Protein AF-A0A2G8K0S8-F1 (afdb_monomer_lite)

Foldseek 3Di:
DKKKFKDFDQAPVVLQVVGCVLVVCQLCQQFPGRHHFDFDFWWKWKWFFDADPPPGTDGTIIMTITDGPPVCPPPRTAHPDPRIGDDDDDFDKDKDKDWDDPGPVVVVVRLCVVVVVCVVVVFAFDPRMKMKIWGDDPPDGGDTIMMIITTGDCVVPDPPPDPPPPPQPPDAEDDDPVQCSVFPEFHWDFPAAPDPPRTDIDTDDFDWDKDWDPDPPPVCCCVRTVVLVCVCCCQQFPVSDNFTFHDDWDKDWAADPDDDPVDRTTIMTITTGPPVCRVPPTHHDD

Sequence (286 aa):
MWVTTIVNTTSYEEGGRIGFRRLFSYISGDNSQNVRIKMTKPVRKRILREEVGESGYQNNLYLVSFFVPPKFFNTHPEPLNNETFIELESSYVYAFNFSGWAYESRITEMYNNLSDFLQETDQPMVASEFSVQGYDSPRTSSGRHNEILIPVDSDFGEPTCGPTTTEQPTMLPPNGITQCLRNECPTYTERSSLSDRIVIREVSAGVYASKRSTTCNMSAVMDETYMPLRKYFLGSNSERLRIPATVPILQLGVRPERVSASCNFTYQTSFYIPERYQKAPPTRMT

Structure (mmCIF, N/CA/C/O backbone):
data_AF-A0A2G8K0S8-F1
#
_entry.id   AF-A0A2G8K0S8-F1
#
loop_
_atom_site.group_PDB
_atom_site.id
_atom_site.type_symbol
_atom_site.label_atom_id
_atom_site.label_alt_id
_atom_site.label_comp_id
_atom_site.label_asym_id
_atom_site.label_entity_id
_atom_site.label_seq_id
_atom_site.pdbx_PDB_ins_code
_atom_site.Cartn_x
_atom_site.Cartn_y
_atom_site.Cartn_z
_atom_site.occupancy
_atom_site.B_iso_or_equiv
_atom_site.auth_seq_id
_atom_site.auth_comp_id
_atom_site.auth_asym_id
_atom_site.auth_atom_id
_atom_site.pdbx_PDB_model_num
ATOM 1 N N . MET A 1 1 ? 9.990 -12.440 -14.418 1.00 92.44 1 MET A N 1
ATOM 2 C CA . MET A 1 1 ? 10.951 -11.486 -15.003 1.00 92.44 1 MET A CA 1
ATOM 3 C C . MET A 1 1 ? 10.280 -10.141 -15.185 1.00 92.44 1 MET A C 1
ATOM 5 O O . MET A 1 1 ? 9.158 -10.081 -15.686 1.00 92.44 1 MET A O 1
ATOM 9 N N . TRP A 1 2 ? 10.971 -9.087 -14.784 1.00 95.31 2 TRP A N 1
ATOM 10 C CA . TRP A 1 2 ? 10.528 -7.706 -14.873 1.00 95.31 2 TRP A CA 1
ATOM 11 C C . TRP A 1 2 ? 11.581 -6.886 -15.611 1.00 95.31 2 TRP A C 1
ATOM 13 O O . TRP A 1 2 ? 12.768 -7.183 -15.522 1.00 95.31 2 TRP A O 1
ATOM 23 N N . VAL A 1 3 ? 11.152 -5.860 -16.340 1.00 97.44 3 VAL A N 1
ATOM 24 C CA . VAL A 1 3 ? 12.041 -4.759 -16.714 1.00 97.44 3 VAL A CA 1
ATOM 25 C C . VAL A 1 3 ? 11.817 -3.654 -15.695 1.00 97.44 3 VAL A C 1
ATOM 27 O O . VAL A 1 3 ? 10.677 -3.230 -15.489 1.00 97.44 3 VAL A O 1
ATOM 30 N N . THR A 1 4 ? 12.885 -3.239 -15.027 1.00 97.56 4 THR A N 1
ATOM 31 C CA . THR A 1 4 ? 12.853 -2.325 -13.888 1.00 97.56 4 THR A CA 1
ATOM 32 C C . THR A 1 4 ? 13.716 -1.107 -14.193 1.00 97.56 4 THR A C 1
ATOM 34 O O . THR A 1 4 ? 14.781 -1.234 -14.786 1.00 97.56 4 THR A O 1
ATOM 37 N N . THR A 1 5 ? 13.268 0.082 -13.794 1.00 98.06 5 THR A N 1
ATOM 38 C CA . THR A 1 5 ? 14.087 1.299 -13.822 1.00 98.06 5 THR A CA 1
ATOM 39 C C . THR A 1 5 ? 14.120 1.960 -12.456 1.00 98.06 5 THR A C 1
ATOM 41 O O . THR A 1 5 ? 13.096 2.030 -11.772 1.00 98.06 5 THR A O 1
ATOM 44 N N . ILE A 1 6 ? 15.299 2.438 -12.071 1.00 96.38 6 ILE A N 1
ATOM 45 C CA . ILE A 1 6 ? 15.506 3.212 -10.848 1.00 96.38 6 ILE A CA 1
ATOM 46 C C . ILE A 1 6 ? 15.218 4.681 -11.146 1.00 96.38 6 ILE A C 1
ATOM 48 O O . ILE A 1 6 ? 15.628 5.207 -12.179 1.00 96.38 6 ILE A O 1
ATOM 52 N N . VAL A 1 7 ? 14.517 5.353 -10.238 1.00 94.75 7 VAL A N 1
ATOM 53 C CA . VAL A 1 7 ? 14.268 6.791 -10.300 1.00 94.75 7 VAL A CA 1
ATOM 54 C C . VAL A 1 7 ? 14.637 7.411 -8.961 1.00 94.75 7 VAL A C 1
ATOM 56 O O . VAL A 1 7 ? 14.029 7.106 -7.936 1.00 94.75 7 VAL A O 1
ATOM 59 N N . ASN A 1 8 ? 15.623 8.305 -8.984 1.00 89.44 8 ASN A N 1
ATOM 60 C CA . ASN A 1 8 ? 16.019 9.072 -7.811 1.00 89.44 8 ASN A CA 1
ATOM 61 C C . ASN A 1 8 ? 15.195 10.367 -7.737 1.00 89.44 8 ASN A C 1
ATOM 63 O O . ASN A 1 8 ? 15.361 11.275 -8.552 1.00 89.44 8 ASN A O 1
ATOM 67 N N . THR A 1 9 ? 14.245 10.415 -6.809 1.00 88.31 9 THR A N 1
ATOM 68 C CA . THR A 1 9 ? 13.371 11.564 -6.545 1.00 88.31 9 THR A CA 1
ATOM 69 C C . THR A 1 9 ? 12.761 11.412 -5.158 1.00 88.31 9 THR A C 1
ATOM 71 O O . THR A 1 9 ? 12.764 10.320 -4.604 1.00 88.31 9 THR A O 1
ATOM 74 N N . THR A 1 10 ? 12.200 12.482 -4.603 1.00 84.31 10 THR A N 1
ATOM 75 C CA . THR A 1 10 ? 11.446 12.435 -3.344 1.00 84.31 10 THR A CA 1
ATOM 76 C C . THR A 1 10 ? 9.944 12.236 -3.565 1.00 84.31 10 THR A C 1
ATOM 78 O O . THR A 1 10 ? 9.267 11.734 -2.675 1.00 84.31 10 THR A O 1
ATOM 81 N N . SER A 1 11 ? 9.414 12.551 -4.754 1.00 89.31 11 SER A N 1
ATOM 82 C CA . SER A 1 11 ? 7.976 12.461 -5.051 1.00 89.31 11 SER A CA 1
ATOM 83 C C . SER A 1 11 ? 7.594 11.110 -5.652 1.00 89.31 11 SER A C 1
ATOM 85 O O . SER A 1 11 ? 8.103 10.713 -6.704 1.00 89.31 11 SER A O 1
ATOM 87 N N . TYR A 1 12 ? 6.617 10.445 -5.033 1.00 90.62 12 TYR A N 1
ATOM 88 C CA . TYR A 1 12 ? 6.048 9.197 -5.538 1.00 90.62 12 TYR A CA 1
ATOM 89 C C . TYR A 1 12 ? 5.440 9.351 -6.942 1.00 90.62 12 TYR A C 1
ATOM 91 O O . TYR A 1 12 ? 5.654 8.517 -7.830 1.00 90.62 12 TYR A O 1
ATOM 99 N N . GLU A 1 13 ? 4.672 10.418 -7.163 1.00 90.69 13 GLU A N 1
ATOM 100 C CA . GLU A 1 13 ? 4.006 10.694 -8.433 1.00 90.69 13 GLU A CA 1
ATOM 101 C C . GLU A 1 13 ? 5.025 10.940 -9.545 1.00 90.69 13 GLU A C 1
ATOM 103 O O . GLU A 1 13 ? 4.904 10.360 -10.631 1.00 90.69 13 GLU A O 1
ATOM 108 N N . GLU A 1 14 ? 6.048 11.752 -9.271 1.00 92.12 14 GLU A N 1
ATOM 109 C CA . GLU A 1 14 ? 7.094 12.048 -10.247 1.00 92.12 14 GLU A CA 1
ATOM 110 C C . GLU A 1 14 ? 7.951 10.812 -10.540 1.00 92.12 14 GLU A C 1
ATOM 112 O O . GLU A 1 14 ? 8.211 10.505 -11.708 1.00 92.12 14 GLU A O 1
ATOM 117 N N . GLY A 1 15 ? 8.296 10.038 -9.506 1.00 93.25 15 GLY A N 1
ATOM 118 C CA . GLY A 1 15 ? 9.007 8.767 -9.638 1.00 93.25 15 GLY A CA 1
ATOM 119 C C . GLY A 1 15 ? 8.252 7.794 -10.538 1.00 93.25 15 GLY A C 1
ATOM 120 O O . GLY A 1 15 ? 8.801 7.247 -11.500 1.00 93.25 15 GLY A O 1
ATOM 121 N N . GLY A 1 16 ? 6.945 7.662 -10.303 1.00 93.38 16 GLY A N 1
ATOM 122 C CA . GLY A 1 16 ? 6.056 6.868 -11.139 1.00 93.38 16 GLY A CA 1
ATOM 123 C C . GLY A 1 16 ? 5.983 7.359 -12.585 1.00 93.38 16 GLY A C 1
ATOM 124 O O . GLY A 1 16 ? 6.018 6.541 -13.505 1.00 93.38 16 GLY A O 1
ATOM 125 N N . ARG A 1 17 ? 5.901 8.675 -12.811 1.00 94.06 17 ARG A N 1
ATOM 126 C CA . ARG A 1 17 ? 5.796 9.271 -14.152 1.00 94.06 17 ARG A CA 1
ATOM 127 C C . ARG A 1 17 ? 7.077 9.085 -14.968 1.00 94.06 17 ARG A C 1
ATOM 129 O O . ARG A 1 17 ? 7.000 8.667 -16.127 1.00 94.06 17 ARG A O 1
ATOM 136 N N . ILE A 1 18 ? 8.237 9.382 -14.380 1.00 95.94 18 ILE A N 1
ATOM 137 C CA . ILE A 1 18 ? 9.548 9.213 -15.022 1.00 95.94 18 ILE A CA 1
ATOM 138 C C . ILE A 1 18 ? 9.780 7.735 -15.339 1.00 95.94 18 ILE A C 1
ATOM 140 O O . ILE A 1 18 ? 10.072 7.394 -16.489 1.00 95.94 18 ILE A O 1
ATOM 144 N N . GLY A 1 19 ? 9.596 6.858 -14.347 1.00 96.69 19 GLY A N 1
ATOM 145 C CA . GLY A 1 19 ? 9.841 5.430 -14.512 1.00 96.69 19 GLY A CA 1
ATOM 146 C C . GLY A 1 19 ? 8.908 4.799 -15.544 1.00 96.69 19 GLY A C 1
ATOM 147 O O . GLY A 1 19 ? 9.370 4.097 -16.442 1.00 96.69 19 GLY A O 1
ATOM 148 N N . PHE A 1 20 ? 7.612 5.135 -15.514 1.00 95.56 20 PHE A N 1
ATOM 149 C CA . PHE A 1 20 ? 6.665 4.678 -16.534 1.00 95.56 20 PHE A CA 1
ATOM 150 C C . PHE A 1 20 ? 7.106 5.099 -17.937 1.00 95.56 20 PHE A C 1
ATOM 152 O O . PHE A 1 20 ? 7.075 4.280 -18.850 1.00 95.56 20 PHE A O 1
ATOM 159 N N . ARG A 1 21 ? 7.531 6.356 -18.129 1.00 96.75 21 ARG A N 1
ATOM 160 C CA . ARG A 1 21 ? 7.964 6.849 -19.444 1.00 96.75 21 ARG A CA 1
ATOM 161 C C . ARG A 1 21 ? 9.178 6.080 -19.967 1.00 96.75 21 ARG A C 1
ATOM 163 O O . ARG A 1 21 ? 9.168 5.697 -21.133 1.00 96.75 21 ARG A O 1
ATOM 170 N N . ARG A 1 22 ? 10.189 5.836 -19.126 1.00 97.88 22 ARG A N 1
ATOM 171 C CA . ARG A 1 22 ? 11.389 5.067 -19.505 1.00 97.88 22 ARG A CA 1
ATOM 172 C C . ARG A 1 22 ? 11.034 3.645 -19.928 1.00 97.88 22 ARG A C 1
ATOM 174 O O . ARG A 1 22 ? 11.409 3.214 -21.016 1.00 97.88 22 ARG A O 1
ATOM 181 N N . LEU A 1 23 ? 10.234 2.949 -19.120 1.00 97.56 23 LEU A N 1
ATOM 182 C CA . LEU A 1 23 ? 9.800 1.591 -19.449 1.00 97.56 23 LEU A CA 1
ATOM 183 C C . LEU A 1 23 ? 8.870 1.549 -20.664 1.00 97.56 23 LEU A C 1
ATOM 185 O O . LEU A 1 23 ? 8.920 0.601 -21.446 1.00 97.56 23 LEU A O 1
ATOM 189 N N . PHE A 1 24 ? 8.045 2.579 -20.858 1.00 96.31 24 PHE A N 1
ATOM 190 C CA . PHE A 1 24 ? 7.193 2.695 -22.035 1.00 96.31 24 PHE A CA 1
ATOM 191 C C . PHE A 1 24 ? 8.016 2.866 -23.319 1.00 96.31 24 PHE A C 1
ATOM 193 O O . PHE A 1 24 ? 7.685 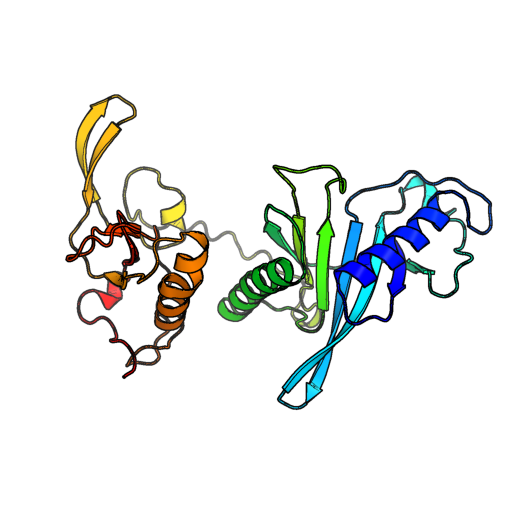2.239 -24.326 1.00 96.31 24 PHE A O 1
ATOM 200 N N . SER A 1 25 ? 9.102 3.649 -23.290 1.00 97.69 25 SER A N 1
ATOM 201 C CA . SER A 1 25 ? 10.060 3.726 -24.403 1.00 97.69 25 SER A CA 1
ATOM 202 C C . SER A 1 25 ? 10.676 2.358 -24.698 1.00 97.69 25 SER A C 1
ATOM 204 O O . SER A 1 25 ? 10.603 1.902 -25.841 1.00 97.69 25 SER A O 1
ATOM 206 N N . TYR A 1 26 ? 11.173 1.661 -23.667 1.00 97.56 26 TYR A N 1
ATOM 207 C CA . TYR A 1 26 ? 11.752 0.320 -23.803 1.00 97.56 26 TYR A CA 1
ATOM 208 C C . TYR A 1 26 ? 10.801 -0.650 -24.517 1.00 97.56 26 TYR A C 1
ATOM 210 O O . TYR A 1 26 ? 11.158 -1.226 -25.545 1.00 97.56 26 TYR A O 1
ATOM 218 N N . ILE A 1 27 ? 9.556 -0.790 -24.044 1.00 95.75 27 ILE A N 1
ATOM 219 C CA . ILE A 1 27 ? 8.591 -1.707 -24.676 1.00 95.75 27 ILE A CA 1
ATOM 220 C C . ILE A 1 27 ? 8.106 -1.216 -26.051 1.00 95.75 27 ILE A C 1
ATOM 222 O O . ILE A 1 27 ? 7.581 -2.006 -26.835 1.00 95.75 27 ILE A O 1
ATOM 226 N N . SER A 1 28 ? 8.279 0.069 -26.371 1.00 97.38 28 SER A N 1
ATOM 227 C CA . SER A 1 28 ? 7.907 0.652 -27.669 1.00 97.38 28 SER A CA 1
ATOM 228 C C . SER A 1 28 ? 8.969 0.461 -28.756 1.00 97.38 28 SER A C 1
ATOM 230 O O . SER A 1 28 ? 8.720 0.835 -29.905 1.00 97.38 28 SER A O 1
ATOM 232 N N . GLY A 1 29 ? 10.105 -0.157 -28.421 1.00 96.62 29 GLY A N 1
ATOM 233 C CA . GLY A 1 29 ? 11.195 -0.447 -29.350 1.00 96.62 29 GLY A CA 1
ATOM 234 C C . GLY A 1 29 ? 12.486 0.314 -29.063 1.00 96.62 29 GLY A C 1
ATOM 235 O O . GLY A 1 29 ? 13.436 0.136 -29.807 1.00 96.62 29 GLY A O 1
ATOM 236 N N . ASP A 1 30 ? 12.566 1.122 -28.004 1.00 97.50 30 ASP A N 1
ATOM 237 C CA . ASP A 1 30 ? 13.825 1.760 -27.591 1.00 97.50 30 ASP A CA 1
ATOM 238 C C . ASP A 1 30 ? 14.673 0.785 -26.754 1.00 97.50 30 ASP A C 1
ATOM 240 O O . ASP A 1 30 ? 14.851 0.917 -25.541 1.00 97.50 30 ASP A O 1
ATOM 244 N N . ASN A 1 31 ? 15.090 -0.296 -27.405 1.00 97.81 31 ASN A N 1
ATOM 245 C CA . ASN A 1 31 ? 15.866 -1.394 -26.844 1.00 97.81 31 ASN A CA 1
ATOM 246 C C . ASN A 1 31 ? 16.833 -1.933 -27.904 1.00 97.81 31 ASN A C 1
ATOM 248 O O . ASN A 1 31 ? 16.691 -1.632 -29.090 1.00 97.81 31 ASN A O 1
ATOM 252 N N . SER A 1 32 ? 17.805 -2.748 -27.496 1.00 97.62 32 SER A N 1
ATOM 253 C CA . SER A 1 32 ? 18.926 -3.162 -28.354 1.00 97.62 32 SER A CA 1
ATOM 254 C C . SER A 1 32 ? 18.542 -3.870 -29.660 1.00 97.62 32 SER A C 1
ATOM 256 O O . SER A 1 32 ? 19.366 -3.962 -30.567 1.00 97.62 32 SER A O 1
ATOM 258 N N . GLN A 1 33 ? 17.303 -4.355 -29.781 1.00 97.25 33 GLN A N 1
ATOM 259 C CA . GLN A 1 33 ? 16.815 -5.087 -30.953 1.00 97.25 33 GLN A CA 1
ATOM 260 C C . GLN A 1 33 ? 15.662 -4.378 -31.680 1.00 97.25 33 GLN A C 1
ATOM 262 O O . GLN A 1 33 ? 15.096 -4.938 -32.617 1.00 97.25 33 GLN A O 1
ATOM 267 N N . ASN A 1 34 ? 15.283 -3.163 -31.268 1.00 97.62 34 ASN A N 1
ATOM 268 C CA . ASN A 1 34 ? 14.118 -2.438 -31.790 1.00 97.62 34 ASN A CA 1
ATOM 269 C C . ASN A 1 34 ? 12.786 -3.215 -31.687 1.00 97.62 34 ASN A C 1
ATOM 271 O O . ASN A 1 34 ? 11.857 -3.020 -32.478 1.00 97.62 34 ASN A O 1
ATOM 275 N N . VAL A 1 35 ? 12.675 -4.123 -30.713 1.00 96.69 35 VAL A N 1
ATOM 276 C CA . VAL A 1 35 ? 11.529 -5.029 -30.575 1.00 96.69 35 VAL A CA 1
ATOM 277 C C . VAL A 1 35 ? 10.405 -4.356 -29.798 1.00 96.69 35 VAL A C 1
ATOM 279 O O . VAL A 1 35 ? 10.605 -3.850 -28.698 1.00 96.69 35 VAL A O 1
ATOM 282 N N . ARG A 1 36 ? 9.178 -4.415 -30.322 1.00 96.62 36 ARG A N 1
ATOM 283 C CA . ARG A 1 36 ? 7.985 -3.967 -29.591 1.00 96.62 36 ARG A CA 1
ATOM 284 C C . ARG A 1 36 ? 7.456 -5.065 -28.673 1.00 96.62 36 ARG A C 1
ATOM 286 O O . ARG A 1 36 ? 7.093 -6.155 -29.123 1.00 96.62 36 ARG A O 1
ATOM 293 N N . ILE A 1 37 ? 7.346 -4.750 -27.390 1.00 93.88 37 ILE A N 1
ATOM 294 C CA . ILE A 1 37 ? 6.836 -5.628 -26.339 1.00 93.88 37 ILE A CA 1
ATOM 295 C C . ILE A 1 37 ? 5.443 -5.134 -25.941 1.00 93.88 37 ILE A C 1
ATOM 297 O O . ILE A 1 37 ? 5.203 -3.941 -25.769 1.00 93.88 37 ILE A O 1
ATOM 301 N N . LYS A 1 38 ? 4.480 -6.052 -25.820 1.00 91.50 38 LYS A N 1
ATOM 302 C CA . LYS A 1 38 ? 3.131 -5.682 -25.374 1.00 91.50 38 LYS A CA 1
ATOM 303 C C . LYS A 1 38 ? 3.178 -5.258 -23.907 1.00 91.50 38 LYS A C 1
ATOM 305 O O . LYS A 1 38 ? 3.733 -5.984 -23.087 1.00 91.50 38 LYS A O 1
ATOM 310 N N . MET A 1 39 ? 2.541 -4.129 -23.603 1.00 89.75 39 MET A N 1
ATOM 311 C CA . MET A 1 39 ? 2.325 -3.669 -22.233 1.00 89.75 39 MET A CA 1
ATOM 312 C C . MET A 1 39 ? 1.559 -4.722 -21.426 1.00 89.75 39 MET A C 1
ATOM 314 O O . MET A 1 39 ? 0.627 -5.355 -21.929 1.00 89.75 39 MET A O 1
ATOM 318 N N . THR A 1 40 ? 1.946 -4.876 -20.169 1.00 88.69 40 THR A N 1
ATOM 319 C CA . THR A 1 40 ? 1.384 -5.832 -19.213 1.00 88.69 40 THR A CA 1
ATOM 320 C C . THR A 1 40 ? 0.883 -5.100 -17.973 1.00 88.69 40 THR A C 1
ATOM 322 O O . THR A 1 40 ? 1.037 -3.886 -17.831 1.00 88.69 40 THR A O 1
ATOM 325 N N . LYS A 1 41 ? 0.216 -5.839 -17.092 1.00 90.75 41 LYS A N 1
ATOM 326 C CA . LYS A 1 41 ? -0.249 -5.368 -15.789 1.00 90.75 41 LYS A CA 1
ATOM 327 C C . LYS A 1 41 ? 0.181 -6.384 -14.722 1.00 90.75 41 LYS A C 1
ATOM 329 O O . LYS A 1 41 ? 0.289 -7.562 -15.073 1.00 90.75 41 LYS A O 1
ATOM 334 N N . PRO A 1 42 ? 0.356 -5.966 -13.456 1.00 94.12 42 PRO A N 1
ATOM 335 C CA . PRO A 1 42 ? 0.296 -4.580 -12.972 1.00 94.12 42 PRO A CA 1
ATOM 336 C C . PRO A 1 42 ? 1.528 -3.752 -13.371 1.00 94.12 42 PRO A C 1
ATOM 338 O O . PRO A 1 42 ? 2.558 -4.294 -13.770 1.00 94.12 42 PRO A O 1
ATOM 341 N N . VAL A 1 43 ? 1.423 -2.426 -13.244 1.00 93.38 43 VAL A N 1
ATOM 342 C CA . VAL A 1 43 ? 2.604 -1.564 -13.102 1.00 93.38 43 VAL A CA 1
ATOM 343 C C . VAL A 1 43 ? 3.013 -1.595 -11.640 1.00 93.38 43 VAL A C 1
ATOM 345 O O . VAL A 1 43 ? 2.233 -1.175 -10.782 1.00 93.38 43 VAL A O 1
ATOM 348 N N . ARG A 1 44 ? 4.231 -2.058 -11.375 1.00 95.69 44 ARG A N 1
ATOM 349 C CA . ARG A 1 44 ? 4.779 -2.134 -10.025 1.00 95.69 44 ARG A CA 1
ATOM 350 C C . ARG A 1 44 ? 5.614 -0.908 -9.718 1.00 95.69 44 ARG A C 1
ATOM 352 O O . ARG A 1 44 ? 6.422 -0.495 -10.547 1.00 95.69 44 ARG A O 1
ATOM 359 N N . LYS A 1 45 ? 5.450 -0.353 -8.522 1.00 96.12 45 LYS A N 1
ATOM 360 C CA . LYS A 1 45 ? 6.321 0.693 -7.976 1.00 96.12 45 LYS A CA 1
ATOM 361 C C . LYS A 1 45 ? 6.822 0.246 -6.612 1.00 96.12 45 LYS A C 1
ATOM 363 O O . LYS A 1 4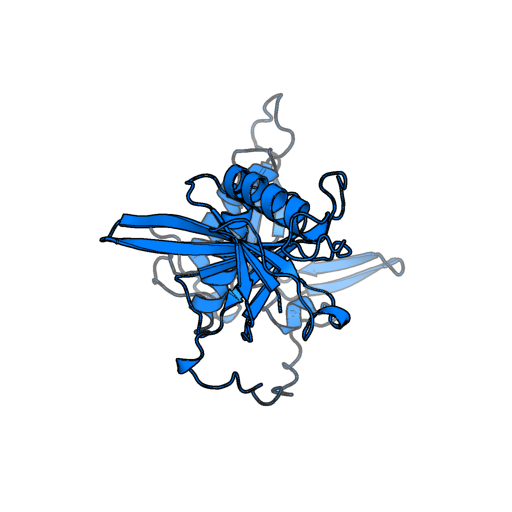5 ? 6.046 0.257 -5.662 1.00 96.12 45 LYS A O 1
ATOM 368 N N . ARG A 1 46 ? 8.076 -0.193 -6.532 1.00 95.00 46 ARG A N 1
ATOM 369 C CA . ARG A 1 46 ? 8.742 -0.497 -5.262 1.00 95.00 46 ARG A CA 1
ATOM 370 C C . ARG A 1 46 ? 9.331 0.776 -4.675 1.00 95.00 46 ARG A C 1
ATOM 372 O O . ARG A 1 46 ? 9.815 1.633 -5.416 1.00 95.00 46 ARG A O 1
ATOM 379 N N . ILE A 1 47 ? 9.248 0.874 -3.360 1.00 93.81 47 ILE A N 1
ATOM 380 C CA . ILE A 1 47 ? 9.731 1.988 -2.560 1.00 93.81 47 ILE A CA 1
ATOM 381 C C . ILE A 1 47 ? 10.695 1.376 -1.555 1.00 93.81 47 ILE A C 1
ATOM 383 O O . ILE A 1 47 ? 10.265 0.666 -0.645 1.00 93.81 47 ILE A O 1
ATOM 387 N N . LEU A 1 48 ? 11.988 1.615 -1.762 1.00 90.12 48 LEU A N 1
ATOM 388 C CA . LEU A 1 48 ? 13.012 1.273 -0.781 1.00 90.12 48 LEU A CA 1
ATOM 389 C C . LEU A 1 48 ? 13.168 2.462 0.149 1.00 90.12 48 LEU A C 1
ATOM 391 O O . LEU A 1 48 ? 13.367 3.583 -0.321 1.00 90.12 48 LEU A O 1
ATOM 395 N N . ARG A 1 49 ? 13.052 2.211 1.446 1.00 82.44 49 ARG A N 1
ATOM 396 C CA . ARG A 1 49 ? 13.086 3.229 2.485 1.00 82.44 49 ARG A CA 1
ATOM 397 C C . ARG A 1 49 ? 14.421 3.137 3.205 1.00 82.44 49 ARG A C 1
ATOM 399 O O . ARG A 1 49 ? 14.748 2.104 3.783 1.00 82.44 49 ARG A O 1
ATOM 406 N N . GLU A 1 50 ? 15.181 4.221 3.179 1.00 70.81 50 GLU A N 1
ATOM 407 C CA . GLU A 1 50 ? 16.431 4.326 3.927 1.00 70.81 50 GLU A CA 1
ATOM 408 C C . GLU A 1 50 ? 16.156 4.892 5.324 1.00 70.81 50 GLU A C 1
ATOM 410 O O . GLU A 1 50 ? 15.554 5.964 5.452 1.00 70.81 50 GLU A O 1
ATOM 415 N N . GLU A 1 51 ? 16.562 4.166 6.369 1.00 64.38 51 GLU A N 1
ATOM 416 C CA . GLU A 1 51 ? 16.505 4.669 7.745 1.00 64.38 51 GLU A CA 1
ATOM 417 C C . GLU A 1 51 ? 17.511 5.802 7.930 1.00 64.38 51 GLU A C 1
ATOM 419 O O . GLU A 1 51 ? 18.700 5.650 7.655 1.00 64.38 51 GLU A O 1
ATOM 424 N N . VAL A 1 52 ? 17.039 6.941 8.437 1.00 55.88 52 VAL A N 1
ATOM 425 C CA . VAL A 1 52 ? 17.878 8.096 8.751 1.00 55.88 52 VAL A CA 1
ATOM 426 C C . VAL A 1 52 ? 17.700 8.442 10.231 1.00 55.88 52 VAL A C 1
ATOM 428 O O . VAL A 1 52 ? 16.839 9.237 10.618 1.00 55.88 52 VAL A O 1
ATOM 431 N N . GLY A 1 53 ? 18.548 7.830 11.065 1.00 52.75 53 GLY A N 1
ATOM 432 C CA . GLY A 1 53 ? 18.631 8.071 12.511 1.00 52.75 53 GLY A CA 1
ATOM 433 C C . GLY A 1 53 ? 17.344 7.752 13.287 1.00 52.75 53 GLY A C 1
ATOM 434 O O . GLY A 1 53 ? 16.484 7.009 12.827 1.00 52.75 53 GLY A O 1
ATOM 435 N N . GLU A 1 54 ? 17.187 8.353 14.472 1.00 50.66 54 GLU A N 1
ATOM 436 C CA . GLU A 1 54 ? 15.981 8.208 15.314 1.00 50.66 54 GLU A CA 1
ATOM 437 C C . GLU A 1 54 ? 14.726 8.882 14.712 1.00 50.66 54 GLU A C 1
ATOM 439 O O . GLU A 1 54 ? 13.616 8.691 15.204 1.00 50.66 54 GLU A O 1
ATOM 444 N N . SER A 1 55 ? 14.885 9.671 13.642 1.00 45.12 55 SER A N 1
ATOM 445 C CA . SER A 1 55 ? 13.820 10.445 12.986 1.00 45.12 55 SER A CA 1
ATOM 446 C C . SER A 1 55 ? 12.985 9.678 11.949 1.00 45.12 55 SER A C 1
ATOM 448 O O . SER A 1 55 ? 12.015 10.238 11.436 1.00 45.12 55 SER A O 1
ATOM 450 N N . GLY A 1 56 ? 13.320 8.418 11.643 1.00 58.28 56 GLY A N 1
ATOM 451 C CA . GLY A 1 56 ? 12.584 7.576 10.688 1.00 58.28 56 GLY A CA 1
ATOM 452 C C . GLY A 1 56 ? 13.184 7.549 9.274 1.00 58.28 56 GLY A C 1
ATOM 453 O O . GLY A 1 56 ? 14.382 7.742 9.094 1.00 58.28 56 GLY A O 1
ATOM 454 N N . TYR A 1 57 ? 12.360 7.267 8.260 1.00 61.62 57 TYR A N 1
ATOM 455 C CA . TYR A 1 57 ? 12.790 7.119 6.861 1.00 61.62 57 TYR A CA 1
ATOM 456 C C . TYR A 1 57 ? 12.748 8.465 6.113 1.00 61.62 57 TYR A C 1
ATOM 458 O O . TYR A 1 57 ? 11.713 9.132 6.145 1.00 61.62 57 TYR A O 1
ATOM 466 N N . GLN A 1 58 ? 13.830 8.869 5.428 1.00 57.81 58 GLN A N 1
ATOM 467 C CA . GLN A 1 58 ? 13.866 10.143 4.672 1.00 57.81 58 GLN A CA 1
ATOM 468 C C . GLN A 1 58 ? 14.158 10.017 3.174 1.00 57.81 58 GLN A C 1
ATOM 470 O O . GLN A 1 58 ? 13.687 10.859 2.409 1.00 57.81 58 GLN A O 1
ATOM 475 N N . ASN A 1 59 ? 14.871 8.978 2.733 1.00 59.69 59 ASN A N 1
ATOM 476 C CA . ASN A 1 59 ? 15.155 8.782 1.313 1.00 59.69 59 ASN A CA 1
ATOM 477 C C . ASN A 1 59 ? 14.370 7.587 0.782 1.00 59.69 59 ASN A C 1
ATOM 479 O O . ASN A 1 59 ? 14.518 6.464 1.269 1.00 59.69 59 ASN A O 1
ATOM 483 N N . ASN A 1 60 ? 13.554 7.844 -0.239 1.00 72.56 60 ASN A N 1
ATOM 484 C CA . ASN A 1 60 ? 12.859 6.807 -0.983 1.00 72.56 60 ASN A CA 1
ATOM 485 C C . ASN A 1 60 ? 13.572 6.598 -2.317 1.00 72.56 60 ASN A C 1
ATOM 487 O O . ASN A 1 60 ? 13.617 7.505 -3.148 1.00 72.56 60 ASN A O 1
ATOM 491 N N . LEU A 1 61 ? 14.095 5.395 -2.549 1.00 86.94 61 LEU A N 1
ATOM 492 C CA . LEU A 1 61 ? 14.492 4.986 -3.891 1.00 86.94 61 LEU A CA 1
ATOM 493 C C . LEU A 1 61 ? 13.290 4.333 -4.570 1.00 86.94 61 LEU A C 1
ATOM 495 O O . LEU A 1 61 ? 12.759 3.328 -4.088 1.00 86.94 61 LEU A O 1
ATOM 499 N N . TYR A 1 62 ? 12.858 4.901 -5.695 1.00 93.31 62 TYR A N 1
ATOM 500 C CA . TYR A 1 62 ? 11.716 4.387 -6.441 1.00 93.31 62 TYR A CA 1
ATOM 501 C C . TYR A 1 62 ? 12.185 3.466 -7.561 1.00 93.31 62 TYR A C 1
ATOM 503 O O . TYR A 1 62 ? 12.987 3.856 -8.409 1.00 93.31 62 TYR A O 1
ATOM 511 N N . LEU A 1 63 ? 11.637 2.254 -7.604 1.00 96.19 63 LEU A N 1
ATOM 512 C CA . LEU A 1 63 ? 11.842 1.323 -8.706 1.00 96.19 63 LEU A CA 1
ATOM 513 C C . LEU A 1 63 ? 10.505 1.064 -9.384 1.00 96.19 63 LEU A C 1
ATOM 515 O O . LEU A 1 63 ? 9.576 0.540 -8.769 1.00 96.19 63 LEU A O 1
ATOM 519 N N . VAL A 1 64 ? 10.400 1.420 -10.660 1.00 97.12 64 VAL A N 1
ATOM 520 C CA . VAL A 1 64 ? 9.211 1.126 -11.467 1.00 97.12 64 VAL A CA 1
ATOM 521 C C . VAL A 1 64 ? 9.493 -0.119 -12.290 1.00 97.12 64 VAL A C 1
ATOM 523 O O . VAL A 1 64 ? 10.560 -0.202 -12.892 1.00 97.12 64 VAL A O 1
ATOM 526 N N . SER A 1 65 ? 8.555 -1.066 -12.335 1.00 97.31 65 SER A N 1
ATOM 527 C CA . SER A 1 65 ? 8.717 -2.321 -13.073 1.00 97.31 65 SER A CA 1
ATOM 528 C C . SER A 1 65 ? 7.503 -2.659 -13.936 1.00 97.31 65 SER A C 1
ATOM 530 O O . SER A 1 65 ? 6.357 -2.537 -13.492 1.00 97.31 65 SER A O 1
ATOM 532 N N . PHE A 1 66 ? 7.759 -3.165 -15.146 1.00 96.50 66 PHE A N 1
ATOM 533 C CA . PHE A 1 66 ? 6.760 -3.804 -16.010 1.00 96.50 66 PHE A CA 1
ATOM 534 C C . PHE A 1 66 ? 7.048 -5.296 -16.129 1.00 96.50 66 PHE A C 1
ATOM 536 O O . PHE A 1 66 ? 8.197 -5.710 -16.303 1.00 96.50 66 PHE A O 1
ATOM 543 N N . PHE A 1 67 ? 5.997 -6.110 -16.059 1.00 93.38 67 PHE A N 1
ATOM 544 C CA . PHE A 1 67 ? 6.135 -7.548 -16.232 1.00 93.38 6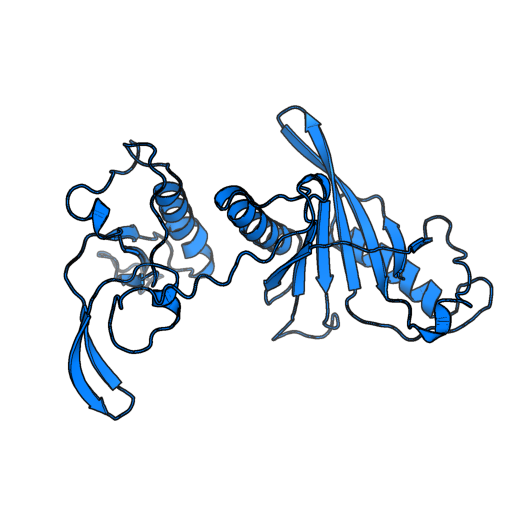7 PHE A CA 1
ATOM 545 C C . PHE A 1 67 ? 6.485 -7.856 -17.688 1.00 93.38 67 PHE A C 1
ATOM 547 O O . PHE A 1 67 ? 5.796 -7.420 -18.614 1.00 93.38 67 PHE A O 1
ATOM 554 N N . VAL A 1 68 ? 7.544 -8.621 -17.917 1.00 91.56 68 VAL A N 1
ATOM 555 C CA . VAL A 1 68 ? 7.912 -9.011 -19.279 1.00 91.56 68 VAL A CA 1
ATOM 556 C C . VAL A 1 68 ? 7.078 -10.236 -19.674 1.00 91.56 68 VAL A C 1
ATOM 558 O O . VAL A 1 68 ? 7.007 -11.185 -18.901 1.00 91.56 68 VAL A O 1
ATOM 561 N N . PRO A 1 69 ? 6.422 -10.275 -20.848 1.00 91.12 69 PRO A N 1
ATOM 562 C CA . PRO A 1 69 ? 5.688 -11.464 -21.273 1.00 91.12 69 PRO A CA 1
ATOM 563 C C . PRO A 1 69 ? 6.593 -12.712 -21.365 1.00 91.12 69 PRO A C 1
ATOM 565 O O . PRO A 1 69 ? 7.697 -12.598 -21.903 1.00 91.12 69 PRO A O 1
ATOM 568 N N . PRO A 1 70 ? 6.119 -13.915 -20.971 1.00 90.56 70 PRO A N 1
ATOM 569 C CA . PRO A 1 70 ? 6.938 -15.134 -20.908 1.00 90.56 70 PRO A CA 1
ATOM 570 C C . PRO A 1 70 ? 7.698 -15.481 -22.191 1.00 90.56 70 PRO A C 1
ATOM 572 O O . PRO A 1 70 ? 8.820 -15.971 -22.139 1.00 90.56 70 PRO A O 1
ATOM 575 N N . LYS A 1 71 ? 7.128 -15.158 -23.360 1.00 92.06 71 LYS A N 1
ATOM 576 C CA . LYS A 1 71 ? 7.769 -15.390 -24.665 1.00 92.06 71 LYS A CA 1
ATOM 577 C C . LYS A 1 71 ? 9.119 -14.680 -24.848 1.00 92.06 71 LYS A C 1
ATOM 579 O O . LYS A 1 71 ? 9.841 -15.026 -25.770 1.00 92.06 71 LYS A O 1
ATOM 584 N N . PHE A 1 72 ? 9.426 -13.679 -24.021 1.00 92.31 72 PHE A N 1
ATOM 585 C CA . PHE A 1 72 ? 10.691 -12.946 -24.047 1.00 92.31 72 PHE A CA 1
ATOM 586 C C . PHE A 1 72 ? 11.661 -13.379 -22.938 1.00 92.31 72 PHE A C 1
ATOM 588 O O . PHE A 1 72 ? 12.738 -12.809 -22.855 1.00 92.31 72 PHE A O 1
ATOM 595 N N . PHE A 1 73 ? 11.336 -14.368 -22.095 1.00 89.06 73 PHE A N 1
ATOM 596 C CA . PHE A 1 73 ? 12.192 -14.753 -20.956 1.00 89.06 73 PHE A CA 1
ATOM 597 C C . PHE A 1 73 ? 13.609 -15.175 -21.363 1.00 89.06 73 PHE A C 1
ATOM 599 O O . PHE A 1 73 ? 14.543 -14.895 -20.628 1.00 89.06 73 PHE A O 1
ATOM 606 N N . ASN A 1 74 ? 13.773 -15.765 -22.551 1.00 91.00 74 ASN A N 1
ATOM 607 C CA . ASN A 1 74 ? 15.080 -16.191 -23.071 1.00 91.00 74 ASN A CA 1
ATOM 608 C C . ASN A 1 74 ? 15.615 -15.289 -24.198 1.00 91.00 74 ASN A C 1
ATOM 610 O O . ASN A 1 74 ? 16.681 -15.551 -24.742 1.00 91.00 74 ASN A O 1
ATOM 614 N N . THR A 1 75 ? 14.849 -14.278 -24.617 1.00 93.62 75 THR A N 1
ATOM 615 C CA . THR A 1 75 ? 15.139 -13.464 -25.813 1.00 93.62 75 THR A CA 1
ATOM 616 C C . THR A 1 75 ? 14.813 -11.987 -25.588 1.00 93.62 75 THR A C 1
ATOM 618 O O . THR A 1 75 ? 14.395 -11.292 -26.516 1.00 93.62 75 THR A O 1
ATOM 621 N N . HIS A 1 76 ? 14.878 -11.513 -24.345 1.00 92.44 76 HIS A N 1
ATOM 622 C CA . HIS A 1 76 ? 14.557 -10.128 -24.030 1.00 92.44 76 HIS A CA 1
ATOM 623 C C . HIS A 1 76 ? 15.603 -9.198 -24.662 1.00 92.44 76 HIS A C 1
ATOM 625 O O . HIS A 1 76 ? 16.798 -9.484 -24.593 1.00 92.44 76 HIS A O 1
ATOM 631 N N . PRO A 1 77 ? 15.194 -8.086 -25.288 1.00 95.81 77 PRO A N 1
ATOM 632 C CA . PRO A 1 77 ? 16.151 -7.097 -25.746 1.00 95.81 77 PRO A CA 1
ATOM 633 C C . PRO A 1 77 ? 16.708 -6.328 -24.545 1.00 95.81 77 PRO A C 1
ATOM 635 O O . PRO A 1 77 ? 15.988 -6.056 -23.580 1.00 95.81 77 PRO A O 1
ATOM 638 N N . GLU A 1 78 ? 17.977 -5.950 -24.620 1.00 96.56 78 GLU A N 1
ATOM 639 C CA . GLU A 1 78 ? 18.637 -5.184 -23.565 1.00 96.56 78 GLU A CA 1
ATOM 640 C C . GLU A 1 78 ? 18.131 -3.734 -23.557 1.00 96.56 78 GLU A C 1
ATOM 642 O O . GLU A 1 78 ? 17.946 -3.141 -24.632 1.00 96.56 78 GLU A O 1
ATOM 647 N N . PRO A 1 79 ? 17.884 -3.137 -22.379 1.00 97.19 79 PRO A N 1
ATOM 648 C CA . PRO A 1 79 ? 17.587 -1.715 -22.284 1.00 97.19 79 PRO A CA 1
ATOM 649 C C . PRO A 1 79 ? 18.770 -0.863 -22.762 1.00 97.19 79 PRO A C 1
ATOM 651 O O . PRO A 1 79 ? 19.921 -1.153 -22.456 1.00 97.19 79 PRO A O 1
ATOM 654 N N . LEU A 1 80 ? 18.486 0.221 -23.489 1.00 96.44 80 LEU A N 1
ATOM 655 C CA . LEU A 1 80 ? 19.507 1.212 -23.868 1.00 96.44 80 LEU A CA 1
ATOM 656 C C . LEU A 1 80 ? 19.703 2.288 -22.791 1.00 96.44 80 LEU A C 1
ATOM 658 O O . LEU A 1 80 ? 20.743 2.939 -22.727 1.00 96.44 80 LEU A O 1
ATOM 662 N N . ASN A 1 81 ? 18.694 2.485 -21.941 1.00 95.56 81 ASN A N 1
ATOM 663 C CA . ASN A 1 81 ? 18.769 3.385 -20.802 1.00 95.56 81 ASN A CA 1
ATOM 664 C C . ASN A 1 81 ? 19.564 2.725 -19.663 1.00 95.56 81 ASN A C 1
ATOM 666 O O . ASN A 1 81 ? 19.197 1.663 -19.175 1.00 95.56 81 ASN A O 1
ATOM 670 N N . ASN A 1 82 ? 20.606 3.405 -19.205 1.00 95.75 82 ASN A N 1
ATOM 671 C CA . ASN A 1 82 ? 21.545 2.983 -18.165 1.00 95.75 82 ASN A CA 1
ATOM 672 C C . ASN A 1 82 ? 20.955 2.890 -16.743 1.00 95.75 82 ASN A C 1
ATOM 674 O O . ASN A 1 82 ? 21.575 2.288 -15.874 1.00 95.75 82 ASN A O 1
ATOM 678 N N . GLU A 1 83 ? 19.759 3.431 -16.499 1.00 96.75 83 GLU A N 1
ATOM 679 C CA . GLU A 1 83 ? 19.014 3.257 -15.242 1.00 96.75 83 GLU A CA 1
ATOM 680 C C . GLU A 1 83 ? 17.914 2.189 -15.367 1.00 96.75 83 GLU A C 1
ATOM 682 O O . GLU A 1 83 ? 17.045 2.097 -14.499 1.00 96.75 83 GLU A O 1
ATOM 687 N N . THR A 1 84 ? 17.894 1.420 -16.461 1.00 97.81 84 THR A N 1
ATOM 688 C CA . THR A 1 84 ? 16.902 0.375 -16.742 1.00 97.81 84 THR A CA 1
ATOM 689 C C . THR A 1 84 ? 17.594 -0.972 -16.919 1.00 97.81 84 THR A C 1
ATOM 691 O O . THR A 1 84 ? 18.569 -1.079 -17.652 1.00 97.81 84 THR A O 1
ATOM 694 N N . PHE A 1 85 ? 17.078 -2.013 -16.275 1.00 97.25 85 PHE A N 1
ATOM 695 C CA . PHE A 1 85 ? 17.665 -3.351 -16.282 1.00 97.25 85 PHE A CA 1
ATOM 696 C C . PHE A 1 85 ? 16.589 -4.439 -16.232 1.00 97.25 85 PHE A C 1
ATOM 698 O O . PHE A 1 85 ? 15.422 -4.182 -15.922 1.00 97.25 85 PHE A O 1
ATOM 705 N N . ILE A 1 86 ? 16.990 -5.667 -16.559 1.00 95.31 86 ILE A N 1
ATOM 706 C CA . ILE A 1 86 ? 16.151 -6.858 -16.424 1.00 95.31 86 ILE A CA 1
ATOM 707 C C . ILE A 1 86 ? 16.368 -7.468 -15.043 1.00 95.31 86 ILE A C 1
ATOM 709 O O . ILE A 1 86 ? 17.494 -7.628 -14.584 1.00 95.31 86 ILE A O 1
ATOM 713 N N . GLU A 1 87 ? 15.270 -7.821 -14.390 1.00 92.56 87 GLU A N 1
ATOM 714 C CA . GLU A 1 87 ? 15.251 -8.349 -13.037 1.00 92.56 87 GLU A CA 1
ATOM 715 C C . GLU A 1 87 ? 14.492 -9.679 -12.987 1.00 92.56 87 GLU A C 1
ATOM 717 O O . GLU A 1 87 ? 13.340 -9.808 -13.432 1.00 92.56 87 GLU A O 1
ATOM 722 N N . LEU A 1 88 ? 15.148 -10.688 -12.419 1.00 87.62 88 LEU A N 1
ATOM 723 C CA . LEU A 1 88 ? 14.535 -11.950 -12.033 1.00 87.62 88 LEU A CA 1
ATOM 724 C C . LEU A 1 88 ? 14.309 -11.903 -10.529 1.00 87.62 88 LEU A C 1
ATOM 726 O O . LEU A 1 88 ? 15.253 -11.789 -9.759 1.00 87.62 88 LEU A O 1
ATOM 730 N N . GLU A 1 89 ? 13.048 -11.973 -10.126 1.00 81.00 89 GLU A N 1
ATOM 731 C CA . GLU A 1 89 ? 12.654 -11.878 -8.728 1.00 81.00 89 GLU A CA 1
ATOM 732 C C . GLU A 1 89 ? 11.709 -13.027 -8.397 1.00 81.00 89 GLU A C 1
ATOM 734 O O . GLU A 1 89 ? 10.828 -13.367 -9.196 1.00 81.00 89 GLU A O 1
ATOM 739 N N . SER A 1 90 ? 11.906 -13.588 -7.210 1.00 77.88 90 SER A N 1
ATOM 740 C CA . SER A 1 90 ? 11.007 -14.515 -6.540 1.00 77.88 90 SER A CA 1
ATOM 741 C C . SER A 1 90 ? 10.912 -14.064 -5.090 1.00 77.88 90 SER A C 1
ATOM 743 O O . SER A 1 90 ? 11.933 -14.002 -4.410 1.00 77.88 90 SER A O 1
ATOM 745 N N . SER A 1 91 ? 9.714 -13.720 -4.630 1.00 78.50 91 SER A N 1
ATOM 746 C CA . SER A 1 91 ? 9.478 -13.235 -3.271 1.00 78.50 91 SER A CA 1
ATOM 747 C C . SER A 1 91 ? 8.121 -13.721 -2.763 1.00 78.50 91 SER A C 1
ATOM 749 O O . SER A 1 91 ? 7.158 -13.836 -3.527 1.00 78.50 91 SER A O 1
ATOM 751 N N . TYR A 1 92 ? 8.053 -14.020 -1.465 1.00 83.50 92 TYR A N 1
ATOM 752 C CA . TYR A 1 92 ? 6.790 -14.159 -0.746 1.00 83.50 92 TYR A CA 1
ATOM 753 C C . TYR A 1 92 ? 6.383 -12.780 -0.235 1.00 83.50 92 TYR A C 1
ATOM 755 O O . TYR A 1 92 ? 7.220 -12.025 0.257 1.00 83.50 92 TYR A O 1
ATOM 763 N N . VAL A 1 93 ? 5.106 -12.433 -0.366 1.00 88.81 93 VAL A N 1
ATOM 764 C CA . VAL A 1 93 ? 4.603 -11.101 -0.013 1.00 88.81 93 VAL A CA 1
ATOM 765 C C . VAL A 1 93 ? 3.265 -11.197 0.708 1.00 88.81 93 VAL A C 1
ATOM 767 O O . VAL A 1 93 ? 2.424 -12.028 0.363 1.00 88.81 93 VAL A O 1
ATOM 770 N N . TYR A 1 94 ? 3.029 -10.293 1.655 1.00 90.44 94 TYR A N 1
ATOM 771 C CA . TYR A 1 94 ? 1.686 -9.981 2.136 1.00 90.44 94 TYR A CA 1
ATOM 772 C C . TYR A 1 94 ? 1.039 -8.991 1.178 1.00 90.44 94 TYR A C 1
ATOM 774 O O . TYR A 1 94 ? 1.631 -7.956 0.879 1.00 90.44 94 TYR A O 1
ATOM 782 N N . ALA A 1 95 ? -0.173 -9.291 0.714 1.00 91.12 95 ALA A N 1
ATOM 783 C CA . ALA A 1 95 ? -0.907 -8.451 -0.225 1.00 91.12 95 ALA A CA 1
ATOM 784 C C . ALA A 1 95 ? -2.147 -7.836 0.430 1.00 91.12 95 ALA A C 1
ATOM 786 O O . ALA A 1 95 ? -2.985 -8.549 0.984 1.00 91.12 95 ALA A O 1
ATOM 787 N N . PHE A 1 96 ? -2.297 -6.517 0.313 1.00 88.12 96 PHE A N 1
ATOM 788 C CA . PHE A 1 96 ? -3.474 -5.785 0.772 1.00 88.12 96 PHE A CA 1
ATOM 789 C C . PHE A 1 96 ? -4.087 -4.983 -0.372 1.00 88.12 96 PHE A C 1
ATOM 791 O O . PHE A 1 96 ? -3.432 -4.110 -0.943 1.00 88.12 96 PHE A O 1
ATOM 798 N N . ASN A 1 97 ? -5.343 -5.273 -0.714 1.00 91.12 97 ASN A N 1
ATOM 799 C CA . ASN A 1 97 ? -6.040 -4.598 -1.802 1.00 91.12 97 ASN A CA 1
ATOM 800 C C . ASN A 1 97 ? -6.757 -3.325 -1.330 1.00 91.12 97 ASN A C 1
ATOM 802 O O . ASN A 1 97 ? -7.263 -3.234 -0.215 1.00 91.12 97 ASN A O 1
ATOM 806 N N . PHE A 1 98 ? -6.823 -2.323 -2.204 1.00 86.19 98 PHE A N 1
ATOM 807 C CA . PHE A 1 98 ? -7.573 -1.103 -1.937 1.00 86.19 98 PHE A CA 1
ATOM 808 C C . PHE A 1 98 ? -8.064 -0.432 -3.222 1.00 86.19 98 PHE A C 1
ATOM 810 O O . PHE A 1 98 ? -7.455 -0.516 -4.292 1.00 86.19 98 PHE A O 1
ATOM 817 N N . SER A 1 99 ? -9.185 0.277 -3.088 1.00 86.88 99 SER A N 1
ATOM 818 C CA . SER A 1 99 ? -9.799 1.063 -4.161 1.00 86.88 99 SER A CA 1
ATOM 819 C C . SER A 1 99 ? -9.350 2.527 -4.135 1.00 86.88 99 SER A C 1
ATOM 821 O O . SER A 1 99 ? -8.801 3.018 -3.146 1.00 86.88 99 SER A O 1
ATOM 823 N N . GLY A 1 100 ? -9.623 3.239 -5.228 1.00 84.75 100 GLY A N 1
ATOM 824 C CA . GLY A 1 100 ? -9.337 4.661 -5.392 1.00 84.75 100 GLY A CA 1
ATOM 825 C C . GLY A 1 100 ? -7.990 4.941 -6.054 1.00 84.75 100 GLY A C 1
ATOM 826 O O . GLY A 1 100 ? -7.355 4.066 -6.648 1.00 84.75 100 GLY A O 1
ATOM 827 N N . TRP A 1 101 ? -7.577 6.205 -6.012 1.00 85.12 101 TRP A N 1
ATOM 828 C CA . TRP A 1 101 ? -6.298 6.635 -6.566 1.00 85.12 101 TRP A CA 1
ATOM 829 C C . TRP A 1 101 ? -5.162 6.375 -5.580 1.00 85.12 101 TRP A C 1
ATOM 831 O O . TRP A 1 101 ? -5.249 6.735 -4.408 1.00 85.12 101 TRP A O 1
ATOM 841 N N . ALA A 1 102 ? -4.082 5.780 -6.077 1.00 89.94 102 ALA A N 1
ATOM 842 C CA . ALA A 1 102 ? -2.866 5.535 -5.315 1.00 89.94 102 ALA A CA 1
ATOM 843 C C . ALA A 1 102 ? -1.961 6.781 -5.349 1.00 89.94 102 ALA A C 1
ATOM 845 O O . ALA A 1 102 ? -0.936 6.781 -6.026 1.00 89.94 102 ALA A O 1
ATOM 846 N N . TYR A 1 103 ? -2.394 7.859 -4.690 1.00 89.44 103 TYR A N 1
ATOM 847 C CA . TYR A 1 103 ? -1.541 9.014 -4.377 1.00 89.44 103 TYR A CA 1
ATOM 848 C C . TYR A 1 103 ? -0.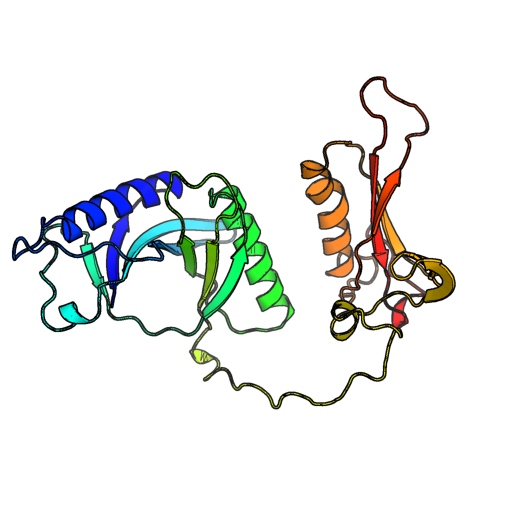718 8.735 -3.122 1.00 89.44 103 TYR A C 1
ATOM 850 O O . TYR A 1 103 ? -1.109 7.879 -2.324 1.00 89.44 103 TYR A O 1
ATOM 858 N N . GLU A 1 104 ? 0.380 9.466 -2.933 1.00 89.06 104 GLU A N 1
ATOM 859 C CA . GLU A 1 104 ? 1.318 9.252 -1.824 1.00 89.06 104 GLU A CA 1
ATOM 860 C C . GLU A 1 104 ? 0.620 9.126 -0.461 1.00 89.06 104 GLU A C 1
ATOM 862 O O . GLU A 1 104 ? 0.808 8.133 0.236 1.00 89.06 104 GLU A O 1
ATOM 867 N N . SER A 1 105 ? -0.274 10.056 -0.113 1.00 87.69 105 SER A N 1
ATOM 868 C CA . SER A 1 105 ? -1.001 10.023 1.165 1.00 87.69 105 SER A CA 1
ATOM 869 C C . SER A 1 105 ? -1.830 8.751 1.354 1.00 87.69 105 SER A C 1
ATOM 871 O O . SER A 1 105 ? -1.806 8.144 2.425 1.00 87.69 105 SER A O 1
ATOM 873 N N . ARG A 1 106 ? -2.530 8.309 0.302 1.00 88.62 106 ARG A N 1
ATOM 874 C CA . ARG A 1 106 ? -3.345 7.090 0.332 1.00 88.62 106 ARG A CA 1
ATOM 875 C C . ARG A 1 106 ? -2.472 5.846 0.423 1.00 88.62 106 ARG A C 1
ATOM 877 O O . ARG A 1 106 ? -2.821 4.911 1.130 1.00 88.62 106 ARG A O 1
ATOM 884 N N . ILE A 1 107 ? -1.346 5.828 -0.281 1.00 92.06 107 ILE A N 1
ATOM 885 C CA . ILE A 1 107 ? -0.389 4.721 -0.231 1.00 92.06 107 ILE A CA 1
ATOM 886 C C . ILE A 1 107 ? 0.200 4.595 1.168 1.00 92.06 107 ILE A C 1
ATOM 888 O O . ILE A 1 107 ? 0.205 3.493 1.704 1.00 92.06 107 ILE A O 1
ATOM 892 N N . THR A 1 108 ? 0.627 5.704 1.771 1.00 90.00 108 THR A N 1
ATOM 893 C CA . THR A 1 108 ? 1.151 5.731 3.140 1.00 90.00 108 THR A CA 1
ATOM 894 C C . THR A 1 108 ? 0.112 5.230 4.141 1.00 90.00 108 THR A C 1
ATOM 896 O O . THR A 1 108 ? 0.429 4.408 4.993 1.00 90.00 108 THR A O 1
ATOM 899 N N . GLU A 1 109 ? -1.151 5.648 4.006 1.00 87.38 109 GLU A N 1
ATOM 900 C CA . GLU A 1 109 ? -2.255 5.152 4.838 1.00 87.38 109 GLU A CA 1
ATOM 901 C C . GLU A 1 109 ? -2.447 3.629 4.701 1.00 87.38 109 GLU A C 1
ATOM 903 O O . GLU A 1 109 ? -2.543 2.920 5.702 1.00 87.38 109 GLU A O 1
ATOM 908 N N . MET A 1 110 ? -2.498 3.108 3.469 1.00 90.88 110 MET A N 1
ATOM 909 C CA . MET A 1 110 ? -2.717 1.675 3.226 1.00 90.88 110 MET A CA 1
ATOM 910 C C . MET A 1 110 ? -1.509 0.827 3.627 1.00 90.88 110 MET A C 1
ATOM 912 O O . MET A 1 110 ? -1.692 -0.272 4.147 1.00 90.88 110 MET A O 1
ATOM 916 N N . TYR A 1 111 ? -0.294 1.342 3.426 1.00 91.50 111 TYR A N 1
ATOM 917 C CA . TYR A 1 111 ? 0.935 0.722 3.905 1.00 91.50 111 TYR A CA 1
ATOM 918 C C . TYR A 1 111 ? 0.922 0.602 5.428 1.00 91.50 111 TYR A C 1
ATOM 920 O O . TYR A 1 111 ? 1.059 -0.511 5.924 1.00 91.50 111 TYR A O 1
ATOM 928 N N . ASN A 1 112 ? 0.662 1.700 6.148 1.00 87.88 112 ASN A N 1
ATOM 929 C CA . ASN A 1 112 ? 0.620 1.691 7.612 1.00 87.88 112 ASN A CA 1
ATOM 930 C C . ASN A 1 112 ? -0.435 0.706 8.133 1.00 87.88 112 ASN A C 1
ATOM 932 O O . ASN A 1 112 ? -0.169 -0.061 9.047 1.00 87.88 112 ASN A O 1
ATOM 936 N N . ASN A 1 113 ? -1.616 0.647 7.508 1.00 85.56 113 ASN A N 1
ATOM 937 C CA . ASN A 1 113 ? -2.639 -0.323 7.900 1.00 85.56 113 ASN A CA 1
ATOM 938 C C . ASN A 1 113 ? -2.164 -1.779 7.787 1.00 85.56 113 ASN A C 1
ATOM 940 O O . ASN A 1 113 ? -2.458 -2.571 8.682 1.00 85.56 113 ASN A O 1
ATOM 944 N N . LEU A 1 114 ? -1.455 -2.131 6.708 1.00 88.00 114 LEU A N 1
ATOM 945 C CA . LEU A 1 114 ? -0.913 -3.477 6.538 1.00 88.00 114 LEU A CA 1
ATOM 946 C C . LEU A 1 114 ? 0.268 -3.725 7.485 1.00 88.00 114 LEU A C 1
ATOM 948 O O . LEU A 1 114 ? 0.285 -4.750 8.157 1.00 88.00 114 LEU A O 1
ATOM 952 N N . SER A 1 115 ? 1.229 -2.802 7.569 1.00 86.88 115 SER A N 1
ATOM 953 C CA . SER A 1 115 ? 2.411 -2.963 8.421 1.00 86.88 115 SER A CA 1
ATOM 954 C C . SER A 1 115 ? 2.042 -3.063 9.897 1.00 86.88 115 SER A C 1
ATOM 956 O O . SER A 1 115 ? 2.577 -3.922 10.590 1.00 86.88 115 SER A O 1
ATOM 958 N N . ASP A 1 116 ? 1.100 -2.239 10.364 1.00 83.56 116 ASP A N 1
ATOM 959 C CA . ASP A 1 116 ? 0.614 -2.276 11.743 1.00 83.56 116 ASP A CA 1
ATOM 960 C C . ASP A 1 116 ? -0.032 -3.633 12.032 1.00 83.56 116 ASP A C 1
ATOM 962 O O . ASP A 1 116 ? 0.293 -4.261 13.031 1.00 83.56 116 ASP A O 1
ATOM 966 N N . PHE A 1 117 ? -0.881 -4.142 11.129 1.00 80.94 117 PHE A N 1
ATOM 967 C CA . PHE A 1 117 ? -1.500 -5.460 11.291 1.00 80.94 117 PHE A CA 1
ATOM 968 C C . PHE A 1 117 ? -0.462 -6.590 11.366 1.00 80.94 117 PHE A C 1
ATOM 970 O O . PHE A 1 117 ? -0.575 -7.474 12.215 1.00 80.94 117 PHE A O 1
ATOM 977 N N . LEU A 1 118 ? 0.554 -6.567 10.497 1.00 82.12 118 LEU A N 1
ATOM 978 C CA . LEU A 1 118 ? 1.619 -7.574 10.489 1.00 82.12 118 LEU A CA 1
ATOM 979 C C . LEU A 1 118 ? 2.451 -7.522 11.777 1.00 82.12 118 LEU A C 1
ATOM 981 O O . LEU A 1 118 ? 2.689 -8.562 12.381 1.00 82.12 118 LEU A O 1
ATOM 985 N N . GLN A 1 119 ? 2.810 -6.326 12.252 1.00 80.69 119 GLN A N 1
ATOM 986 C CA . GLN A 1 119 ? 3.488 -6.150 13.542 1.00 80.69 119 GLN A CA 1
ATOM 987 C C . GLN A 1 119 ? 2.610 -6.580 14.724 1.00 80.69 119 GLN A C 1
ATOM 989 O O . GLN A 1 119 ? 3.096 -7.179 15.675 1.00 80.69 119 GLN A O 1
ATOM 994 N N . GLU A 1 120 ? 1.311 -6.280 14.684 1.00 72.50 120 GLU A N 1
ATOM 995 C CA . GLU A 1 120 ? 0.348 -6.652 15.726 1.00 72.50 120 GLU A CA 1
ATOM 996 C C . GLU A 1 120 ? 0.145 -8.169 15.833 1.00 72.50 120 GLU A C 1
ATOM 998 O O . GLU A 1 120 ? -0.220 -8.657 16.902 1.00 72.50 120 GLU A O 1
ATOM 1003 N N . THR A 1 121 ? 0.361 -8.899 14.737 1.00 71.56 121 THR A N 1
ATOM 1004 C CA . THR A 1 121 ? 0.179 -10.354 14.636 1.00 71.56 121 THR A CA 1
ATOM 1005 C C . THR A 1 121 ? 1.503 -11.120 14.574 1.00 71.56 121 THR A C 1
ATOM 1007 O O . THR A 1 121 ? 1.509 -12.293 14.193 1.00 71.56 121 THR A O 1
ATOM 1010 N N . ASP A 1 122 ? 2.606 -10.458 14.947 1.00 78.94 122 ASP A N 1
ATOM 1011 C CA . ASP A 1 122 ? 3.970 -10.999 14.974 1.00 78.94 122 ASP A CA 1
ATOM 1012 C C . ASP A 1 122 ? 4.362 -11.703 13.658 1.00 78.94 122 ASP A C 1
ATOM 1014 O O . ASP A 1 122 ? 5.030 -12.738 13.647 1.00 78.94 122 ASP A O 1
ATOM 1018 N N . GLN A 1 123 ? 3.908 -11.154 12.526 1.00 80.19 123 GLN A N 1
ATOM 1019 C CA . GLN A 1 123 ? 4.210 -11.677 11.198 1.00 80.19 123 GLN A CA 1
ATOM 1020 C C . GLN A 1 123 ? 5.553 -11.129 10.700 1.00 80.19 123 GLN A C 1
ATOM 1022 O O . GLN A 1 123 ? 5.762 -9.911 10.705 1.00 80.19 123 GLN A O 1
ATOM 1027 N N . PRO A 1 124 ? 6.460 -11.996 10.221 1.00 83.06 124 PRO A N 1
ATOM 1028 C CA . PRO A 1 124 ? 7.781 -11.577 9.778 1.00 83.06 124 PRO A CA 1
ATOM 1029 C C . PRO A 1 124 ? 7.691 -10.798 8.468 1.00 83.06 124 PRO A C 1
ATOM 1031 O O . PRO A 1 124 ? 7.146 -11.301 7.484 1.00 83.06 124 PRO A O 1
ATOM 1034 N N . MET A 1 125 ? 8.220 -9.573 8.445 1.00 87.19 125 MET A N 1
ATOM 1035 C CA . MET A 1 125 ? 8.157 -8.686 7.283 1.00 87.19 125 MET A CA 1
ATOM 1036 C C . MET A 1 125 ? 9.432 -7.862 7.106 1.00 87.19 125 MET A C 1
ATOM 1038 O O . MET A 1 125 ? 10.038 -7.414 8.079 1.00 87.19 125 MET A O 1
ATOM 1042 N N . VAL A 1 126 ? 9.776 -7.565 5.854 1.00 89.00 126 VAL A N 1
ATOM 1043 C CA . VAL A 1 126 ? 10.859 -6.635 5.522 1.00 89.00 126 VAL A CA 1
ATOM 1044 C C . VAL A 1 126 ? 10.314 -5.211 5.576 1.00 89.00 126 VAL A C 1
ATOM 1046 O O . VAL A 1 126 ? 9.707 -4.720 4.628 1.00 89.00 126 VAL A O 1
ATOM 1049 N N . ALA A 1 127 ? 10.502 -4.527 6.706 1.00 85.00 127 ALA A N 1
ATOM 1050 C CA . ALA A 1 127 ? 9.966 -3.179 6.879 1.00 85.00 127 ALA A CA 1
ATOM 1051 C C . ALA A 1 127 ? 10.622 -2.162 5.928 1.00 85.00 127 ALA A C 1
ATOM 1053 O O . ALA A 1 127 ? 9.962 -1.226 5.490 1.00 85.00 127 ALA A O 1
ATOM 1054 N N . SER A 1 128 ? 11.895 -2.314 5.574 1.00 87.19 128 SER A N 1
ATOM 1055 C CA . SER A 1 128 ? 12.625 -1.340 4.750 1.00 87.19 128 SER A CA 1
ATOM 1056 C C . SER A 1 128 ? 12.115 -1.222 3.308 1.00 87.19 128 SER A C 1
ATOM 1058 O O . SER A 1 128 ? 12.491 -0.277 2.617 1.00 87.19 128 SER A O 1
ATOM 1060 N N . GLU A 1 129 ? 11.220 -2.097 2.844 1.00 90.88 129 GLU A N 1
ATOM 1061 C CA . GLU A 1 129 ? 10.662 -2.004 1.498 1.00 90.88 129 GLU A CA 1
ATOM 1062 C C . GLU A 1 129 ? 9.184 -2.389 1.412 1.00 90.88 129 GLU A C 1
ATOM 1064 O O . GLU A 1 129 ? 8.661 -3.209 2.162 1.00 90.88 129 GLU A O 1
ATOM 1069 N N . PHE A 1 130 ? 8.494 -1.791 0.446 1.00 94.00 130 PHE A N 1
ATOM 1070 C CA . PHE A 1 130 ? 7.168 -2.233 0.030 1.00 94.00 130 PHE A CA 1
ATOM 1071 C C . PHE A 1 130 ? 6.924 -1.868 -1.432 1.00 94.00 130 PHE A C 1
ATOM 1073 O O . PHE A 1 130 ? 7.690 -1.127 -2.055 1.00 94.00 130 PHE A O 1
ATOM 1080 N N . SER A 1 131 ? 5.844 -2.384 -2.013 1.00 95.44 131 SER A N 1
ATOM 1081 C CA . SER A 1 131 ? 5.485 -2.082 -3.393 1.00 95.44 131 SER A CA 1
ATOM 1082 C C . SER A 1 131 ? 4.009 -1.783 -3.583 1.00 95.44 131 SER A C 1
ATOM 1084 O O . SER A 1 131 ? 3.155 -2.293 -2.865 1.00 95.44 131 SER A O 1
ATOM 1086 N N . VAL A 1 132 ? 3.719 -0.947 -4.576 1.00 96.56 132 VAL A N 1
ATOM 1087 C CA . VAL A 1 132 ? 2.365 -0.612 -5.010 1.00 96.56 132 VAL A CA 1
ATOM 1088 C C . VAL A 1 132 ? 2.120 -1.220 -6.384 1.00 96.56 132 VAL A C 1
ATOM 1090 O O . VAL A 1 132 ? 2.870 -0.935 -7.324 1.00 96.56 132 VAL A O 1
ATOM 1093 N N . GLN A 1 133 ? 1.052 -2.004 -6.518 1.00 95.31 133 GLN A N 1
ATOM 1094 C CA . GLN A 1 133 ? 0.615 -2.589 -7.784 1.00 95.31 133 GLN A CA 1
ATOM 1095 C C . GLN A 1 133 ? -0.574 -1.820 -8.346 1.00 95.31 133 GLN A C 1
ATOM 1097 O O . GLN A 1 133 ? -1.651 -1.804 -7.755 1.00 95.31 133 GLN A O 1
ATOM 1102 N N . GLY A 1 134 ? -0.387 -1.185 -9.503 1.00 92.94 134 GLY A N 1
ATOM 1103 C CA . GLY A 1 134 ? -1.449 -0.496 -10.232 1.00 92.94 134 GLY A CA 1
ATOM 1104 C C . GLY A 1 134 ? -1.937 -1.318 -11.420 1.00 92.94 134 GLY A C 1
ATOM 1105 O O . GLY A 1 134 ? -1.187 -1.538 -12.375 1.00 92.94 134 GLY A O 1
ATOM 1106 N N . TYR A 1 135 ? -3.202 -1.733 -11.401 1.00 90.94 135 TYR A N 1
ATOM 1107 C CA . TYR A 1 135 ? -3.785 -2.564 -12.460 1.00 90.94 135 TYR A CA 1
ATOM 1108 C C . TYR A 1 135 ? -4.545 -1.748 -13.510 1.00 90.94 135 TYR A C 1
ATOM 1110 O O . TYR A 1 135 ? -4.711 -2.184 -14.652 1.00 90.94 135 TYR A O 1
ATOM 1118 N N . ASP A 1 136 ? -4.991 -0.544 -13.164 1.00 86.25 136 ASP A N 1
ATOM 1119 C CA . ASP A 1 136 ? -5.889 0.240 -14.007 1.00 86.25 136 ASP A CA 1
ATOM 1120 C C . ASP A 1 136 ? -5.219 1.376 -14.772 1.00 86.25 136 ASP A C 1
ATOM 1122 O O . ASP A 1 136 ? -4.263 2.010 -14.321 1.00 86.25 136 ASP A O 1
ATOM 1126 N N . SER A 1 137 ? -5.786 1.682 -15.942 1.00 74.94 137 SER A N 1
ATOM 1127 C CA . SER A 1 137 ? -5.339 2.795 -16.779 1.00 74.94 137 SER A CA 1
ATOM 1128 C C . SER A 1 137 ? -5.449 4.123 -16.023 1.00 74.94 137 SER A C 1
ATOM 1130 O O . SER A 1 137 ? -6.402 4.307 -15.267 1.00 74.94 137 SER A O 1
ATOM 1132 N N . PRO A 1 138 ? -4.579 5.113 -16.287 1.00 69.12 138 PRO A N 1
ATOM 1133 C CA . PRO A 1 138 ? -4.762 6.478 -15.785 1.00 69.12 138 PRO A CA 1
ATOM 1134 C C . PRO A 1 138 ? -6.096 7.134 -16.186 1.00 69.12 138 PRO A C 1
ATOM 1136 O O . PRO A 1 138 ? -6.442 8.169 -15.641 1.00 69.12 138 PRO A O 1
ATOM 1139 N N . ARG A 1 139 ? -6.855 6.558 -17.132 1.00 69.38 139 ARG A N 1
ATOM 1140 C CA . ARG A 1 139 ? -8.193 7.037 -17.530 1.00 69.38 139 ARG A CA 1
ATOM 1141 C C . ARG A 1 139 ? -9.350 6.403 -16.745 1.00 69.38 139 ARG A C 1
ATOM 1143 O O . ARG A 1 139 ? -10.482 6.851 -16.883 1.00 69.38 139 ARG A O 1
ATOM 1150 N N . THR A 1 140 ? -9.093 5.369 -15.944 1.00 73.50 140 THR A N 1
ATOM 1151 C CA . THR A 1 140 ? -10.121 4.698 -15.135 1.00 73.50 140 THR A CA 1
ATOM 1152 C C . THR A 1 140 ? -10.441 5.539 -13.897 1.00 73.50 140 THR A C 1
ATOM 1154 O O . THR A 1 140 ? -9.583 5.706 -13.032 1.00 73.50 140 THR A O 1
ATOM 1157 N N . SER A 1 141 ? -11.661 6.067 -13.796 1.00 69.50 141 SER A N 1
ATOM 1158 C CA . SER A 1 141 ? -12.067 6.972 -12.708 1.00 69.50 141 SER A CA 1
ATOM 1159 C C . SER A 1 141 ? -12.718 6.277 -11.504 1.00 69.50 141 SER A C 1
ATOM 1161 O O . SER A 1 141 ? -12.651 6.812 -10.401 1.00 69.50 141 SER A O 1
ATOM 1163 N N . SER A 1 142 ? -13.309 5.091 -11.674 1.00 73.25 142 SER A N 1
ATOM 1164 C CA . SER A 1 142 ? -14.009 4.346 -10.615 1.00 73.25 142 SER A CA 1
ATOM 1165 C C . SER A 1 142 ? -13.639 2.864 -10.617 1.00 73.25 142 SER A C 1
ATOM 1167 O O . SER A 1 142 ? -13.303 2.321 -11.666 1.00 73.25 142 SER A O 1
ATOM 1169 N N . GLY A 1 143 ? -13.745 2.201 -9.460 1.00 77.19 143 GLY A N 1
ATOM 1170 C CA . GLY A 1 143 ? -13.516 0.754 -9.348 1.00 77.19 143 GLY A CA 1
ATOM 1171 C C . GLY A 1 143 ? -12.066 0.331 -9.589 1.00 77.19 143 GLY A C 1
ATOM 1172 O O . GLY A 1 143 ? -11.831 -0.783 -10.041 1.00 77.19 143 GLY A O 1
ATOM 1173 N N . ARG A 1 144 ? -11.107 1.229 -9.331 1.00 84.81 144 ARG A N 1
ATOM 1174 C CA . ARG A 1 144 ? -9.679 0.928 -9.474 1.00 84.81 144 ARG A CA 1
ATOM 1175 C C . ARG A 1 144 ? -9.275 -0.169 -8.490 1.00 84.81 144 ARG A C 1
ATOM 1177 O O . ARG A 1 144 ? -9.640 -0.083 -7.320 1.00 84.81 144 ARG A O 1
ATOM 1184 N N . HIS A 1 145 ? -8.495 -1.138 -8.950 1.00 87.94 145 HIS A N 1
ATOM 1185 C CA . HIS A 1 145 ? -7.845 -2.151 -8.126 1.00 87.94 145 HIS A CA 1
ATOM 1186 C C . HIS A 1 145 ? -6.369 -1.792 -7.968 1.00 87.94 145 HIS A C 1
ATOM 1188 O O . HIS A 1 145 ? -5.638 -1.655 -8.956 1.00 87.94 145 HIS A O 1
ATOM 1194 N N . ASN A 1 146 ? -5.935 -1.626 -6.723 1.00 92.25 146 ASN A N 1
ATOM 1195 C CA . ASN A 1 146 ? -4.531 -1.466 -6.378 1.00 92.25 146 ASN A CA 1
ATOM 1196 C C . ASN A 1 146 ? -4.184 -2.384 -5.210 1.00 92.25 146 ASN A C 1
ATOM 1198 O O . ASN A 1 146 ? -5.059 -2.751 -4.424 1.00 92.25 146 ASN A O 1
ATOM 1202 N N . GLU A 1 147 ? -2.904 -2.710 -5.071 1.00 94.62 147 GLU A N 1
ATOM 1203 C CA . GLU A 1 147 ? -2.407 -3.492 -3.938 1.00 94.62 147 GLU A CA 1
ATOM 1204 C C . GLU A 1 147 ? -1.174 -2.836 -3.324 1.00 94.62 147 GLU A C 1
ATOM 1206 O O . GLU A 1 147 ? -0.349 -2.270 -4.045 1.00 94.62 147 GLU A O 1
ATOM 1211 N N . ILE A 1 148 ? -1.054 -2.930 -2.000 1.00 96.25 148 ILE A N 1
ATOM 1212 C CA . ILE A 1 148 ? 0.213 -2.800 -1.280 1.00 96.25 148 ILE A CA 1
ATOM 1213 C C . ILE A 1 148 ? 0.762 -4.206 -1.063 1.00 96.25 148 ILE A C 1
ATOM 1215 O O . ILE A 1 148 ? 0.036 -5.068 -0.567 1.00 96.25 148 ILE A O 1
ATOM 1219 N N . LEU A 1 149 ? 2.028 -4.424 -1.416 1.00 94.94 149 LEU A N 1
ATOM 1220 C CA . LEU A 1 149 ? 2.753 -5.655 -1.123 1.00 94.94 149 LEU A CA 1
ATOM 1221 C C . LEU A 1 149 ? 3.923 -5.359 -0.184 1.00 94.94 149 LEU A C 1
ATOM 1223 O O . LEU A 1 149 ? 4.752 -4.507 -0.512 1.00 94.94 149 LEU A O 1
ATOM 1227 N N . ILE A 1 150 ? 4.007 -6.074 0.936 1.00 93.75 150 ILE A N 1
ATOM 1228 C CA . ILE A 1 150 ? 5.155 -6.048 1.855 1.00 93.75 150 ILE A CA 1
ATOM 1229 C C . ILE A 1 150 ? 5.832 -7.423 1.799 1.00 93.75 150 ILE A C 1
ATOM 1231 O O . ILE A 1 150 ? 5.139 -8.425 2.000 1.00 93.75 150 ILE A O 1
ATOM 1235 N N . PRO A 1 151 ? 7.139 -7.511 1.504 1.00 91.31 151 PRO A N 1
ATOM 1236 C CA . PRO A 1 151 ? 7.849 -8.785 1.482 1.00 91.31 151 PRO A CA 1
ATOM 1237 C C . PRO A 1 151 ? 7.862 -9.470 2.846 1.00 91.31 151 PRO A C 1
ATOM 1239 O O . PRO A 1 151 ? 8.015 -8.826 3.886 1.00 91.31 151 PRO A O 1
ATOM 1242 N N . VAL A 1 152 ? 7.691 -10.788 2.822 1.00 88.12 152 VAL A N 1
ATOM 1243 C CA . VAL A 1 152 ? 7.894 -11.648 3.988 1.00 88.12 152 VAL A CA 1
ATOM 1244 C C . VAL A 1 152 ? 9.394 -11.728 4.242 1.00 88.12 152 VAL A C 1
ATOM 1246 O O . VAL A 1 152 ? 10.161 -11.943 3.302 1.00 88.12 152 VAL A O 1
ATOM 1249 N N . ASP A 1 153 ? 9.808 -11.564 5.494 1.00 84.62 153 ASP A N 1
ATOM 1250 C CA . ASP A 1 153 ? 11.207 -11.765 5.864 1.00 84.62 153 ASP A CA 1
ATOM 1251 C C . ASP A 1 153 ? 11.548 -13.262 5.761 1.00 84.62 153 ASP A C 1
ATOM 1253 O O . ASP A 1 153 ? 11.023 -14.090 6.509 1.00 84.62 153 ASP A O 1
ATOM 1257 N N . SER A 1 154 ? 12.378 -13.618 4.777 1.00 67.25 154 SER A N 1
ATOM 1258 C CA . SER A 1 154 ? 12.737 -15.003 4.458 1.00 67.25 154 SER A CA 1
ATOM 1259 C C . SER A 1 154 ? 13.585 -15.678 5.533 1.00 67.25 154 SER A C 1
ATOM 1261 O O . SER A 1 154 ? 13.648 -16.909 5.564 1.00 67.25 154 SER A O 1
ATOM 1263 N N . ASP A 1 155 ? 14.207 -14.904 6.425 1.00 67.75 155 ASP A N 1
ATOM 1264 C CA . ASP A 1 155 ? 15.019 -15.443 7.518 1.00 67.75 155 ASP A CA 1
ATOM 1265 C C . ASP A 1 155 ? 14.153 -16.095 8.612 1.00 67.75 155 ASP A C 1
ATOM 1267 O O . ASP A 1 155 ? 14.651 -16.867 9.433 1.00 67.75 155 ASP A O 1
ATOM 1271 N N . PHE A 1 156 ? 12.834 -15.873 8.579 1.00 57.97 156 PHE A N 1
ATOM 1272 C CA . PHE A 1 156 ? 11.860 -16.512 9.469 1.00 57.97 156 PHE A CA 1
ATOM 1273 C C . PHE A 1 156 ? 11.383 -17.905 9.010 1.00 57.97 156 PHE A C 1
ATOM 1275 O O . PHE A 1 156 ? 10.515 -18.501 9.654 1.00 57.97 156 PHE A O 1
ATOM 1282 N N . GLY A 1 157 ? 11.977 -18.459 7.946 1.00 52.81 157 GLY A N 1
ATOM 1283 C CA . GLY A 1 157 ? 11.602 -19.749 7.355 1.00 52.81 157 GLY A CA 1
ATOM 1284 C C . GLY A 1 157 ? 10.461 -19.629 6.340 1.00 52.81 157 GLY A C 1
ATOM 1285 O O . GLY A 1 157 ? 9.798 -18.597 6.247 1.00 52.81 157 GLY A O 1
ATOM 1286 N N . GLU A 1 158 ? 10.225 -20.679 5.540 1.00 50.88 158 GLU A N 1
ATOM 1287 C CA . GLU A 1 158 ? 9.043 -20.700 4.667 1.00 50.88 158 GLU A CA 1
ATOM 1288 C C . GLU A 1 158 ? 7.785 -20.496 5.524 1.00 50.88 158 GLU A C 1
ATOM 1290 O O . GLU A 1 158 ? 7.656 -21.168 6.555 1.00 50.88 158 GLU A O 1
ATOM 1295 N N . PRO A 1 159 ? 6.852 -19.607 5.128 1.00 50.03 159 PRO A N 1
ATOM 1296 C CA . PRO A 1 159 ? 5.600 -19.456 5.843 1.00 50.03 159 PRO A CA 1
ATOM 1297 C C . PRO A 1 159 ? 4.878 -20.800 5.825 1.00 50.03 159 PRO A C 1
ATOM 1299 O O . PRO A 1 159 ? 4.287 -21.208 4.825 1.00 50.03 159 PRO A O 1
ATOM 1302 N N . THR A 1 160 ? 4.953 -21.521 6.942 1.00 44.34 160 THR A N 1
ATOM 1303 C CA . THR A 1 160 ? 4.178 -22.739 7.106 1.00 44.34 160 THR A CA 1
ATOM 1304 C C . THR A 1 160 ? 2.732 -22.293 7.193 1.00 44.34 160 THR A C 1
ATOM 1306 O O . THR A 1 160 ? 2.341 -21.555 8.099 1.00 44.34 160 THR A O 1
ATOM 1309 N N . CYS A 1 161 ? 1.914 -22.695 6.219 1.00 44.25 161 CYS A N 1
ATOM 1310 C CA . CYS A 1 161 ? 0.484 -22.705 6.451 1.00 44.25 161 CYS A CA 1
ATOM 1311 C C . CYS A 1 161 ? 0.287 -23.582 7.687 1.00 44.25 161 CYS A C 1
ATOM 1313 O O . CYS A 1 161 ? 0.424 -24.804 7.605 1.00 44.25 161 CYS A O 1
ATOM 1315 N N . GLY A 1 162 ? 0.043 -22.954 8.841 1.00 44.12 162 GLY A N 1
ATOM 1316 C CA . GLY A 1 162 ? -0.347 -23.683 10.034 1.00 44.12 162 GLY A CA 1
ATOM 1317 C C . GLY A 1 162 ? -1.516 -24.600 9.673 1.00 44.12 162 GLY A C 1
ATOM 1318 O O . GLY A 1 162 ? -2.274 -24.277 8.744 1.00 44.12 162 GLY A O 1
ATOM 1319 N N . PRO A 1 163 ? -1.672 -25.751 10.351 1.00 36.56 163 PRO A N 1
ATOM 1320 C CA . PRO A 1 163 ? -2.874 -26.549 10.181 1.00 36.56 163 PRO A CA 1
ATOM 1321 C C . PRO A 1 163 ? -4.052 -25.589 10.277 1.00 36.56 163 PRO A C 1
ATOM 1323 O O . PRO A 1 163 ? -4.115 -24.776 11.198 1.00 36.56 163 PRO A O 1
ATOM 1326 N N . THR A 1 164 ? -4.928 -25.612 9.272 1.00 37.72 164 THR A N 1
ATOM 1327 C CA . THR A 1 164 ? -6.199 -24.904 9.367 1.00 37.72 164 THR A CA 1
ATOM 1328 C C . THR A 1 164 ? -6.825 -25.426 10.643 1.00 37.72 164 THR A C 1
ATOM 1330 O O . THR A 1 164 ? -7.214 -26.592 10.690 1.00 37.72 164 THR A O 1
ATOM 1333 N N . THR A 1 165 ? -6.800 -24.636 11.715 1.00 33.31 165 THR A N 1
ATOM 1334 C CA . THR A 1 165 ? -7.398 -25.047 12.971 1.00 33.31 165 THR A CA 1
ATOM 1335 C C . THR A 1 165 ? -8.885 -25.104 12.684 1.00 33.31 165 THR A C 1
ATOM 1337 O O . THR A 1 165 ? -9.592 -24.105 12.738 1.00 33.31 165 THR A O 1
ATOM 1340 N N . THR A 1 166 ? -9.363 -26.290 12.321 1.00 34.53 166 THR A N 1
ATOM 1341 C CA . THR A 1 166 ? -10.775 -26.665 12.274 1.00 34.53 166 THR A CA 1
ATOM 1342 C C . THR A 1 166 ? -11.332 -26.776 13.693 1.00 34.53 166 THR A C 1
ATOM 1344 O O . THR A 1 166 ? -12.188 -27.607 13.973 1.00 34.53 166 THR A O 1
ATOM 1347 N N . GLU A 1 167 ? -10.875 -25.931 14.616 1.00 35.50 167 GLU A N 1
ATOM 1348 C CA . GLU A 1 167 ? -11.730 -25.548 15.720 1.00 35.50 167 GLU A CA 1
ATOM 1349 C C . GLU A 1 167 ? -12.767 -24.624 15.101 1.00 35.50 167 GLU A C 1
ATOM 1351 O O . GLU A 1 167 ? -12.536 -23.434 14.903 1.00 35.50 167 GLU A O 1
ATOM 1356 N N . GLN A 1 168 ? -13.902 -25.211 14.713 1.00 34.31 168 GLN A N 1
ATOM 1357 C CA . GLN A 1 168 ? -15.139 -24.455 14.599 1.00 34.31 168 GLN A CA 1
ATOM 1358 C C . GLN A 1 168 ? -15.262 -23.640 15.889 1.00 34.31 168 GLN A C 1
ATOM 1360 O O . GLN A 1 168 ? -15.428 -24.248 16.951 1.00 34.31 168 GLN A O 1
ATOM 1365 N N . PRO A 1 169 ? -15.167 -22.300 15.827 1.00 38.59 169 PRO A N 1
ATOM 1366 C CA . PRO A 1 169 ? -15.424 -21.480 16.990 1.00 38.59 169 PRO A CA 1
ATOM 1367 C C . PRO A 1 169 ? -16.844 -21.812 17.435 1.00 38.59 169 PRO A C 1
ATOM 1369 O O . PRO A 1 169 ? -17.787 -21.734 16.638 1.00 38.59 169 PRO A O 1
ATOM 1372 N N . THR A 1 170 ? -16.990 -22.259 18.678 1.00 41.06 170 THR A N 1
ATOM 1373 C CA . THR A 1 170 ? -18.295 -22.430 19.304 1.00 41.06 170 THR A CA 1
ATOM 1374 C C . THR A 1 170 ? -19.067 -21.128 19.127 1.00 41.06 170 THR A C 1
ATOM 1376 O O . THR A 1 170 ? -18.605 -20.047 19.481 1.00 41.06 170 THR A O 1
ATOM 1379 N N . MET A 1 171 ? -20.204 -21.253 18.447 1.00 42.66 171 MET A N 1
ATOM 1380 C CA . MET A 1 171 ? -20.965 -20.163 17.852 1.00 42.66 171 MET A CA 1
ATOM 1381 C C . MET A 1 171 ? -21.193 -18.984 18.807 1.00 42.66 171 MET A C 1
ATOM 1383 O O . MET A 1 171 ? -21.932 -19.106 19.782 1.00 42.66 171 MET A O 1
ATOM 1387 N N . LEU A 1 172 ? -20.647 -17.823 18.447 1.00 48.72 172 LEU A N 1
ATOM 1388 C CA . LEU A 1 172 ? -20.958 -16.517 19.027 1.00 48.72 172 LEU A CA 1
ATOM 1389 C C . LEU A 1 172 ? -20.982 -15.480 17.889 1.00 48.72 172 LEU A C 1
ATOM 1391 O O . LEU A 1 172 ? -19.943 -15.296 17.255 1.00 48.72 172 LEU A O 1
ATOM 1395 N N . PRO A 1 173 ? -22.085 -14.754 17.606 1.00 50.34 173 PRO A N 1
ATOM 1396 C CA . PRO A 1 173 ? -23.513 -14.976 17.868 1.00 50.34 173 PRO A CA 1
ATOM 1397 C C . PRO A 1 173 ? -24.187 -15.799 16.740 1.00 50.34 173 PRO A C 1
ATOM 1399 O O . PRO A 1 173 ? -23.581 -16.044 15.692 1.00 50.34 173 PRO A O 1
ATOM 1402 N N . PRO A 1 174 ? -25.455 -16.227 16.910 1.00 54.28 174 PRO A N 1
ATOM 1403 C CA . PRO A 1 174 ? -26.174 -16.983 15.892 1.00 54.28 174 PRO A CA 1
ATOM 1404 C C . PRO A 1 174 ? -26.503 -16.074 14.691 1.00 54.28 174 PRO A C 1
ATOM 1406 O O . PRO A 1 174 ? -26.607 -14.857 14.829 1.00 54.28 174 PRO A O 1
ATOM 1409 N N . ASN A 1 175 ? -26.721 -16.672 13.517 1.00 51.09 175 ASN A N 1
ATOM 1410 C CA . ASN A 1 175 ? -27.305 -16.053 12.307 1.00 51.09 175 ASN A CA 1
ATOM 1411 C C . ASN A 1 175 ? -26.327 -15.544 11.224 1.00 51.09 175 ASN A C 1
ATOM 1413 O O . ASN A 1 175 ? -26.561 -14.509 10.602 1.00 51.09 175 ASN A O 1
ATOM 1417 N N . GLY A 1 176 ? -25.265 -16.297 10.919 1.00 55.88 176 GLY A N 1
ATOM 1418 C CA . GLY A 1 176 ? -24.651 -16.254 9.578 1.00 55.88 176 GLY A CA 1
ATOM 1419 C C . GLY A 1 176 ? -23.886 -14.978 9.200 1.00 55.88 176 GLY A C 1
ATOM 1420 O O . GLY A 1 176 ? -23.610 -14.766 8.020 1.00 55.88 176 GLY A O 1
ATOM 1421 N N . ILE A 1 177 ? -23.514 -14.138 10.171 1.00 65.62 177 ILE A N 1
ATOM 1422 C CA . ILE A 1 177 ? -22.625 -12.991 9.943 1.00 65.62 177 ILE A CA 1
ATOM 1423 C C . ILE A 1 177 ? -21.183 -13.503 9.973 1.00 65.62 177 ILE A C 1
ATOM 1425 O O . ILE A 1 177 ? -20.599 -13.697 11.038 1.00 65.62 177 ILE A O 1
ATOM 1429 N N . THR A 1 178 ? -20.603 -13.744 8.797 1.00 65.94 178 THR A N 1
ATOM 1430 C CA . THR A 1 178 ? -19.262 -14.340 8.654 1.00 65.94 178 THR A CA 1
ATOM 1431 C C . THR A 1 178 ? -18.156 -13.504 9.297 1.00 65.94 178 THR A C 1
ATOM 1433 O O . THR A 1 178 ? -17.134 -14.049 9.703 1.00 65.94 178 THR A O 1
ATOM 1436 N N . GLN A 1 179 ? -18.358 -12.193 9.446 1.00 66.69 179 GLN A N 1
ATOM 1437 C CA . GLN A 1 179 ? -17.419 -11.287 10.110 1.00 66.69 179 GLN A CA 1
ATOM 1438 C C . GLN A 1 179 ? -17.273 -11.594 11.609 1.00 66.69 179 GLN A C 1
ATOM 1440 O O . GLN A 1 179 ? -16.187 -11.416 12.156 1.00 66.69 179 GLN A O 1
ATOM 1445 N N . CYS A 1 180 ? -18.317 -12.128 12.251 1.00 73.25 180 CYS A N 1
ATOM 1446 C CA . CYS A 1 180 ? -18.279 -12.514 13.663 1.00 73.25 180 CYS A CA 1
ATOM 1447 C C . CYS A 1 180 ? -17.486 -13.806 13.922 1.00 73.25 180 CYS A C 1
ATOM 1449 O O . CYS A 1 180 ? -17.234 -14.152 15.068 1.00 73.25 180 CYS A O 1
ATOM 1451 N N . LEU A 1 181 ? -17.061 -14.522 12.870 1.00 69.25 181 LEU A N 1
ATOM 1452 C CA . LEU A 1 181 ? -16.228 -15.722 13.012 1.00 69.25 181 LEU A CA 1
ATOM 1453 C C . LEU A 1 181 ? -14.788 -15.396 13.425 1.00 69.25 181 LEU A C 1
ATOM 1455 O O . LEU A 1 181 ? -14.104 -16.256 13.968 1.00 69.25 181 LEU A O 1
ATOM 1459 N N . ARG A 1 182 ? -14.306 -14.187 13.108 1.00 70.19 182 ARG A N 1
ATOM 1460 C CA . ARG A 1 182 ? -12.914 -13.766 13.352 1.00 70.19 182 ARG A CA 1
ATOM 1461 C C . ARG A 1 182 ? -12.782 -12.734 14.463 1.00 70.19 182 ARG A C 1
ATOM 1463 O O . ARG A 1 182 ? -11.732 -12.649 15.088 1.00 70.19 182 ARG A O 1
ATOM 1470 N N . ASN A 1 183 ? -13.826 -11.946 14.691 1.00 77.88 183 ASN A N 1
ATOM 1471 C CA . ASN A 1 183 ? -13.842 -10.881 15.680 1.00 77.88 183 ASN A CA 1
ATOM 1472 C C . ASN A 1 183 ? -15.118 -10.993 16.504 1.00 77.88 183 ASN A C 1
ATOM 1474 O O . ASN A 1 183 ? -16.194 -11.212 15.953 1.00 77.88 183 ASN A O 1
ATOM 1478 N N . GLU A 1 184 ? -14.991 -10.822 17.817 1.00 84.56 184 GLU A N 1
ATOM 1479 C CA . GLU A 1 184 ? -16.132 -10.900 18.722 1.00 84.56 184 GLU A CA 1
ATOM 1480 C C . GLU A 1 184 ? -17.191 -9.850 18.353 1.00 84.56 184 GLU A C 1
ATOM 1482 O O . GLU A 1 184 ? -16.857 -8.706 18.023 1.00 84.56 184 GLU A O 1
ATOM 1487 N N . CYS A 1 185 ? -18.460 -10.250 18.424 1.00 83.56 185 CYS A N 1
ATOM 1488 C CA . CYS A 1 185 ? -19.610 -9.406 18.130 1.00 83.56 185 CYS A CA 1
ATOM 1489 C C . CYS A 1 185 ? -20.531 -9.267 19.341 1.00 83.56 185 CYS A C 1
ATOM 1491 O O . CYS A 1 185 ? -20.691 -10.231 20.093 1.00 83.56 185 CYS A O 1
ATOM 1493 N N . PRO A 1 186 ? -21.223 -8.122 1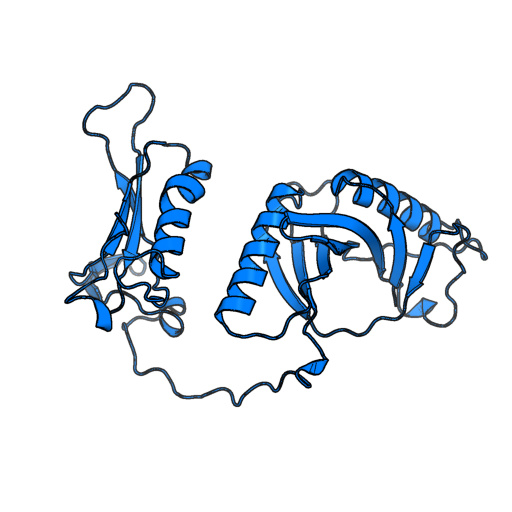9.491 1.00 84.50 186 PRO A N 1
ATOM 1494 C CA . PRO A 1 186 ? -22.310 -8.026 20.449 1.00 84.50 186 PRO A CA 1
ATOM 1495 C C . PRO A 1 186 ? -23.395 -9.047 20.098 1.00 84.50 186 PRO A C 1
ATOM 1497 O O . PRO A 1 186 ? -23.763 -9.225 18.931 1.00 84.50 186 PRO A O 1
ATOM 1500 N N . THR A 1 187 ? -23.922 -9.719 21.119 1.00 81.88 187 THR A N 1
ATOM 1501 C CA . THR A 1 187 ? -25.028 -10.657 20.923 1.00 81.88 187 THR A CA 1
ATOM 1502 C C . THR A 1 187 ? -26.308 -9.904 20.571 1.00 81.88 187 THR A C 1
ATOM 1504 O O . THR A 1 187 ? -26.483 -8.731 20.903 1.00 81.88 187 THR A O 1
ATOM 1507 N N . TYR A 1 188 ? -27.222 -10.551 19.862 1.00 78.38 188 TYR A N 1
ATOM 1508 C CA . TYR A 1 188 ? -28.531 -9.979 19.579 1.00 78.38 188 TYR A CA 1
ATOM 1509 C C . TYR A 1 188 ? -29.571 -11.083 19.454 1.00 78.38 188 TYR A C 1
ATOM 1511 O O . TYR A 1 188 ? -29.248 -12.227 19.136 1.00 78.38 188 TYR A O 1
ATOM 1519 N N . THR A 1 189 ? -30.829 -10.720 19.678 1.00 80.00 189 THR A N 1
ATOM 1520 C CA . THR A 1 189 ? -31.984 -11.597 19.483 1.00 80.00 189 THR A CA 1
ATOM 1521 C C . THR A 1 189 ? -32.860 -11.025 18.377 1.00 80.00 189 THR A C 1
ATOM 1523 O O . THR A 1 189 ? -33.197 -9.840 18.399 1.00 80.00 189 THR A O 1
ATOM 1526 N N . GLU A 1 190 ? -33.244 -11.841 17.396 1.00 78.50 190 GLU A N 1
ATOM 1527 C CA . GLU A 1 190 ? -34.249 -11.429 16.410 1.00 78.50 190 GLU A CA 1
ATOM 1528 C C . GLU A 1 190 ? -35.633 -11.494 17.062 1.00 78.50 190 GLU A C 1
ATOM 1530 O O . GLU A 1 190 ? -36.056 -12.538 17.552 1.00 78.50 190 GLU A O 1
ATOM 1535 N N . ARG A 1 191 ? -36.321 -10.353 17.130 1.00 80.31 191 ARG A N 1
ATOM 1536 C CA . ARG A 1 191 ? -37.629 -10.228 17.786 1.00 80.31 191 ARG A CA 1
ATOM 1537 C C . ARG A 1 191 ? -38.773 -10.560 16.835 1.00 80.31 191 ARG A C 1
ATOM 1539 O O . ARG A 1 191 ? -39.738 -11.200 17.240 1.00 80.31 191 ARG A O 1
ATOM 1546 N N . SER A 1 192 ? -38.682 -10.111 15.587 1.00 74.56 192 SER A N 1
ATOM 1547 C CA . SER A 1 192 ? -39.678 -10.373 14.545 1.00 74.56 192 SER A CA 1
ATOM 1548 C C . SER A 1 192 ? -39.105 -10.089 13.157 1.00 74.56 192 SER A C 1
ATOM 1550 O O . SER A 1 192 ? -38.061 -9.454 13.023 1.00 74.56 192 SER A O 1
ATOM 1552 N N . SER A 1 193 ? -39.796 -10.547 12.114 1.00 74.69 193 SER A N 1
ATOM 1553 C CA . SER A 1 193 ? -39.486 -10.212 10.720 1.00 74.69 193 SER A CA 1
ATOM 1554 C C . SER A 1 193 ? -40.584 -9.317 10.154 1.00 74.69 193 SER A C 1
ATOM 1556 O O . SER A 1 193 ? -41.764 -9.631 10.285 1.00 74.69 193 SER A O 1
ATOM 1558 N N . LEU A 1 194 ? -40.203 -8.199 9.536 1.00 67.62 194 LEU A N 1
ATOM 1559 C CA . LEU A 1 194 ? -41.109 -7.333 8.772 1.00 67.62 194 LEU A CA 1
ATOM 1560 C C . LEU A 1 194 ? -41.232 -7.800 7.312 1.00 67.62 194 LEU A C 1
ATOM 1562 O O . LEU A 1 194 ? -42.232 -7.520 6.660 1.00 67.62 194 LEU A O 1
ATOM 1566 N N . SER A 1 195 ? -40.212 -8.492 6.794 1.00 69.25 195 SER A N 1
ATOM 1567 C CA . SER A 1 195 ? -40.210 -9.193 5.501 1.00 69.25 195 SER A CA 1
ATOM 1568 C C . SER A 1 195 ? -39.059 -10.206 5.458 1.00 69.25 195 SER A C 1
ATOM 1570 O O . SER A 1 195 ? -38.204 -10.188 6.342 1.00 69.25 195 SER A O 1
ATOM 1572 N N . ASP A 1 196 ? -38.955 -10.987 4.380 1.00 67.06 196 ASP A N 1
ATOM 1573 C CA . ASP A 1 196 ? -37.851 -11.934 4.132 1.00 67.06 196 ASP A CA 1
ATOM 1574 C C . ASP A 1 196 ? -36.450 -11.295 4.163 1.00 67.06 196 ASP A C 1
ATOM 1576 O O . ASP A 1 196 ? -35.440 -11.991 4.240 1.00 67.06 196 ASP A O 1
ATOM 1580 N N . ARG A 1 197 ? -36.364 -9.961 4.062 1.00 62.69 197 ARG A N 1
ATOM 1581 C CA . ARG A 1 197 ? -35.099 -9.209 4.063 1.00 62.69 197 ARG A CA 1
ATOM 1582 C C . ARG A 1 197 ? -34.982 -8.197 5.199 1.00 62.69 197 ARG A C 1
ATOM 1584 O O . ARG A 1 197 ? -33.970 -7.507 5.280 1.00 62.69 197 ARG A O 1
ATOM 1591 N N . ILE A 1 198 ? -36.005 -8.061 6.043 1.00 65.38 198 ILE A N 1
ATOM 1592 C CA . ILE A 1 198 ? -36.046 -7.043 7.097 1.00 65.38 198 ILE A CA 1
ATOM 1593 C C . ILE A 1 198 ? -36.425 -7.715 8.407 1.00 65.38 198 ILE A C 1
ATOM 1595 O O . ILE A 1 198 ? -37.575 -8.105 8.603 1.00 65.38 198 ILE A O 1
ATOM 1599 N N . VAL A 1 199 ? -35.459 -7.783 9.318 1.00 75.31 199 VAL A N 1
ATOM 1600 C CA . VAL A 1 199 ? -35.616 -8.350 10.658 1.00 75.31 199 VAL A CA 1
ATOM 1601 C C . VAL A 1 199 ? -35.462 -7.264 11.716 1.00 75.31 199 VAL A C 1
ATOM 1603 O O . VAL A 1 199 ? -34.606 -6.384 11.609 1.00 75.31 199 VAL A O 1
ATOM 1606 N N . ILE A 1 200 ? -36.298 -7.323 12.746 1.00 71.94 200 ILE A N 1
ATOM 1607 C CA . ILE A 1 200 ? -36.170 -6.504 13.947 1.00 71.94 200 ILE A CA 1
ATOM 1608 C C . ILE A 1 200 ? -35.254 -7.250 14.907 1.00 71.94 200 ILE A C 1
ATOM 1610 O O . ILE A 1 200 ? -35.545 -8.375 15.314 1.00 71.94 200 ILE A O 1
ATOM 1614 N N . ARG A 1 201 ? -34.148 -6.610 15.282 1.00 77.19 201 ARG A N 1
ATOM 1615 C CA . ARG A 1 201 ? -33.149 -7.161 16.198 1.00 77.19 201 ARG A CA 1
ATOM 1616 C C . ARG A 1 201 ? -33.091 -6.332 17.463 1.00 77.19 201 ARG A C 1
ATOM 1618 O O . ARG A 1 201 ? -33.089 -5.107 17.410 1.00 77.19 201 ARG A O 1
ATOM 1625 N N . GLU A 1 202 ? -32.992 -7.016 18.587 1.00 80.00 202 GLU A N 1
ATOM 1626 C CA . GLU A 1 202 ? -32.628 -6.423 19.861 1.00 80.00 202 GLU A CA 1
ATOM 1627 C C . GLU A 1 202 ? -31.183 -6.808 20.165 1.00 80.00 202 GLU A C 1
ATOM 1629 O O . GLU A 1 202 ? -30.870 -7.982 20.359 1.00 80.00 202 GLU A O 1
ATOM 1634 N N . VAL A 1 203 ? -30.294 -5.819 20.159 1.00 80.81 203 VAL A N 1
ATOM 1635 C CA . VAL A 1 203 ? -28.878 -6.009 20.489 1.00 80.81 203 VAL A CA 1
ATOM 1636 C C . VAL A 1 203 ? -28.729 -6.034 22.007 1.00 80.81 203 VAL A C 1
ATOM 1638 O O . VAL A 1 203 ? -29.305 -5.191 22.695 1.00 80.81 203 VAL A O 1
ATOM 1641 N N . SER A 1 204 ? -27.965 -6.991 22.534 1.00 78.50 204 SER A N 1
ATOM 1642 C CA . SER A 1 204 ? -27.705 -7.099 23.966 1.00 78.50 204 SER A CA 1
ATOM 1643 C C . SER A 1 204 ? -27.050 -5.830 24.492 1.00 78.50 204 SER A C 1
ATOM 1645 O O . SER A 1 204 ? -26.144 -5.277 23.859 1.00 78.50 204 SER A O 1
ATOM 1647 N N . ALA A 1 205 ? -27.474 -5.398 25.679 1.00 81.62 205 ALA A N 1
ATOM 1648 C CA . ALA A 1 205 ? -26.802 -4.321 26.385 1.00 81.62 205 ALA A CA 1
ATOM 1649 C C . ALA A 1 205 ? -25.319 -4.670 26.577 1.00 81.62 205 ALA A C 1
ATOM 1651 O O . ALA A 1 205 ? -24.973 -5.797 26.925 1.00 81.62 205 ALA A O 1
ATOM 1652 N N . GLY A 1 206 ? -24.454 -3.691 26.340 1.00 87.88 206 GLY A N 1
ATOM 1653 C CA . GLY A 1 206 ? -23.015 -3.853 26.461 1.00 87.88 206 GLY A CA 1
ATOM 1654 C C . GLY A 1 206 ? -22.318 -2.504 26.521 1.00 87.88 206 GLY A C 1
ATOM 1655 O O . GLY A 1 206 ? -22.876 -1.469 26.153 1.00 87.88 206 GLY A O 1
ATOM 1656 N N . VAL A 1 207 ? -21.088 -2.529 27.003 1.00 93.31 207 VAL A N 1
ATOM 1657 C CA . VAL A 1 207 ? -20.166 -1.406 27.045 1.00 93.31 207 VAL A CA 1
ATOM 1658 C C . VAL A 1 207 ? -19.516 -1.238 25.677 1.00 93.31 207 VAL A C 1
ATOM 1660 O O . VAL A 1 207 ? -19.043 -2.199 25.066 1.00 93.31 207 VAL A O 1
ATOM 1663 N N . TYR A 1 208 ? -19.463 0.012 25.225 1.00 93.38 208 TYR A N 1
ATOM 1664 C CA . TYR A 1 208 ? -18.806 0.417 23.990 1.00 93.38 208 TYR A CA 1
ATOM 1665 C C . TYR A 1 208 ? -17.831 1.555 24.273 1.00 93.38 208 TYR A C 1
ATOM 1667 O O . TYR A 1 208 ? -18.211 2.567 24.870 1.00 93.38 208 TYR A O 1
ATOM 1675 N N . ALA A 1 209 ? -16.604 1.453 23.764 1.00 94.31 209 ALA A N 1
ATOM 1676 C CA . ALA A 1 209 ? -15.725 2.612 23.673 1.00 94.31 209 ALA A CA 1
ATOM 1677 C C . ALA A 1 209 ? -16.237 3.510 22.549 1.00 94.31 209 ALA A C 1
ATOM 1679 O O . ALA A 1 209 ? -16.320 3.084 21.398 1.00 94.31 209 ALA A O 1
ATOM 1680 N N . SER A 1 210 ? -16.612 4.741 22.885 1.00 93.81 210 SER A N 1
ATOM 1681 C CA . SER A 1 210 ? -17.311 5.627 21.956 1.00 93.81 210 SER A CA 1
ATOM 1682 C C . SER A 1 210 ? -16.647 6.990 21.869 1.00 93.81 210 SER A C 1
ATOM 1684 O O . SER A 1 210 ? -16.232 7.554 22.881 1.00 93.81 210 SER A O 1
ATOM 1686 N N . LYS A 1 211 ? -16.592 7.551 20.661 1.00 92.38 211 LYS A N 1
ATOM 1687 C CA . LYS A 1 211 ? -16.115 8.911 20.424 1.00 92.38 211 LYS A CA 1
ATOM 1688 C C . LYS A 1 211 ? -17.028 9.641 19.450 1.00 92.38 211 LYS A C 1
ATOM 1690 O O . LYS A 1 211 ? -17.381 9.106 18.402 1.00 92.38 211 LYS A O 1
ATOM 1695 N N . ARG A 1 212 ? -17.403 10.869 19.809 1.00 90.75 212 ARG A N 1
ATOM 1696 C CA . ARG A 1 212 ? -18.207 11.763 18.969 1.00 90.75 212 ARG A CA 1
ATOM 1697 C C . ARG A 1 212 ? -17.305 12.666 18.139 1.00 90.75 212 ARG A C 1
ATOM 1699 O O . ARG A 1 212 ? -16.300 13.156 18.652 1.00 90.75 212 ARG A O 1
ATOM 1706 N N . SER A 1 213 ? -17.681 12.870 16.885 1.00 87.88 213 SER A N 1
ATOM 1707 C CA . SER A 1 213 ? -17.085 13.858 16.002 1.00 87.88 213 SER A CA 1
ATOM 1708 C C . SER A 1 213 ? -17.662 15.237 16.299 1.00 87.88 213 SER A C 1
ATOM 1710 O O . SER A 1 213 ? -18.829 15.393 16.674 1.00 87.88 213 SER A O 1
ATOM 1712 N N . THR A 1 214 ? -16.834 16.249 16.100 1.00 84.25 214 THR A N 1
ATOM 1713 C CA . THR A 1 214 ? -17.225 17.657 16.045 1.00 84.25 214 THR A CA 1
ATOM 1714 C C . THR A 1 214 ? -17.521 18.083 14.608 1.00 84.25 214 THR A C 1
ATOM 1716 O O . THR A 1 214 ? -18.217 19.073 14.391 1.00 84.25 214 THR A O 1
ATOM 1719 N N . THR A 1 215 ? -17.062 17.306 13.620 1.00 79.94 215 THR A N 1
ATOM 1720 C CA . THR A 1 215 ? -17.334 17.523 12.196 1.00 79.94 215 THR A CA 1
ATOM 1721 C C . THR A 1 215 ? -18.517 16.702 11.668 1.00 79.94 215 THR A C 1
ATOM 1723 O O . THR A 1 215 ? -18.819 15.614 12.166 1.00 79.94 215 THR A O 1
ATOM 1726 N N . CYS A 1 216 ? -19.161 17.206 10.610 1.00 79.81 216 CYS A N 1
ATOM 1727 C CA . CYS A 1 216 ? -20.103 16.464 9.759 1.00 79.81 216 CYS A CA 1
ATOM 1728 C C . CYS A 1 216 ? -19.475 15.937 8.461 1.00 79.81 216 CYS A C 1
ATOM 1730 O O . CYS A 1 216 ? -20.151 15.272 7.674 1.00 79.81 216 CYS A O 1
ATOM 1732 N N . ASN A 1 217 ? -18.192 16.214 8.218 1.00 80.69 217 ASN A N 1
ATOM 1733 C CA . ASN A 1 217 ? -17.482 15.659 7.074 1.00 80.69 217 ASN A CA 1
ATOM 1734 C C . ASN A 1 217 ? -17.081 14.210 7.369 1.00 80.69 217 ASN A C 1
ATOM 1736 O O . ASN A 1 217 ? -16.136 13.972 8.118 1.00 80.69 217 ASN A O 1
ATOM 1740 N N . MET A 1 218 ? -17.770 13.257 6.738 1.00 71.62 218 MET A N 1
ATOM 1741 C CA . MET A 1 218 ? -17.543 11.822 6.933 1.00 71.62 218 MET A CA 1
ATOM 1742 C C . MET A 1 218 ? -16.089 11.398 6.676 1.00 71.62 218 MET A C 1
ATOM 1744 O O . MET A 1 218 ? -15.572 10.542 7.386 1.00 71.62 218 MET A O 1
ATOM 1748 N N . SER A 1 219 ? -15.395 12.028 5.722 1.00 72.12 219 SER A N 1
ATOM 1749 C CA . SER A 1 219 ? -13.989 11.715 5.439 1.00 72.12 219 SER A CA 1
ATOM 1750 C C . SER A 1 219 ? -13.057 12.102 6.592 1.00 72.12 219 SER A C 1
ATOM 1752 O O . SER A 1 219 ? -12.047 11.446 6.798 1.00 72.12 219 SER A O 1
ATOM 1754 N N . ALA A 1 220 ? -13.410 13.128 7.374 1.00 76.31 220 ALA A N 1
ATOM 1755 C CA . ALA A 1 220 ? -12.642 13.570 8.541 1.00 76.31 220 ALA A CA 1
ATOM 1756 C C . ALA A 1 220 ? -13.040 12.842 9.841 1.00 76.31 220 ALA A C 1
ATOM 1758 O O . ALA A 1 220 ? -12.298 12.863 10.824 1.00 76.31 220 ALA A O 1
ATOM 1759 N N . VAL A 1 221 ? -14.200 12.173 9.859 1.00 77.25 221 VAL A N 1
ATOM 1760 C CA . VAL A 1 221 ? -14.679 11.407 11.023 1.00 77.25 221 VAL A CA 1
ATOM 1761 C C . VAL A 1 221 ? -13.714 10.274 11.367 1.00 77.25 221 VAL A C 1
ATOM 1763 O O . VAL A 1 221 ? -13.532 9.985 12.550 1.00 77.25 221 VAL A O 1
ATOM 1766 N N . MET A 1 222 ? -13.063 9.667 10.370 1.00 75.19 222 MET A N 1
ATOM 1767 C CA . MET A 1 222 ? -12.082 8.600 10.580 1.00 75.19 222 MET A CA 1
ATOM 1768 C C . MET A 1 222 ? -10.929 9.064 11.486 1.00 75.19 222 MET A C 1
ATOM 1770 O O . MET A 1 222 ? -10.666 8.463 12.530 1.00 75.19 222 MET A O 1
ATOM 1774 N N . ASP A 1 223 ? -10.306 10.191 11.154 1.00 80.00 223 ASP A N 1
ATOM 1775 C CA . ASP A 1 223 ? -9.194 10.736 11.937 1.00 80.00 223 ASP A CA 1
ATOM 1776 C C . ASP A 1 223 ? -9.649 11.211 13.317 1.00 80.00 223 ASP A C 1
ATOM 1778 O O . ASP A 1 223 ? -8.981 10.982 14.328 1.00 80.00 223 ASP A O 1
ATOM 1782 N N . GLU A 1 224 ? -10.820 11.846 13.386 1.00 84.44 224 GLU A N 1
ATOM 1783 C CA . GLU A 1 224 ? -11.306 12.433 14.629 1.00 84.44 224 GLU A CA 1
ATOM 1784 C C . GLU A 1 224 ? -11.778 11.375 15.638 1.00 84.44 224 GLU A C 1
ATOM 1786 O O . GLU A 1 224 ? -11.581 11.531 16.852 1.00 84.44 224 GLU A O 1
ATOM 1791 N N . THR A 1 225 ? -12.406 10.301 15.155 1.00 88.25 225 THR A N 1
ATOM 1792 C CA . THR A 1 225 ? -13.125 9.339 16.001 1.00 88.25 225 THR A CA 1
ATOM 1793 C C . THR A 1 225 ? -12.528 7.939 15.974 1.00 88.25 225 THR A C 1
ATOM 1795 O O . THR A 1 225 ? -12.272 7.390 17.045 1.00 88.25 225 THR A O 1
ATOM 1798 N N . TYR A 1 226 ? -12.252 7.376 14.794 1.00 88.69 226 TYR A N 1
ATOM 1799 C CA . TYR A 1 226 ? -11.777 5.999 14.663 1.00 88.69 226 TYR A CA 1
ATOM 1800 C C . TYR A 1 226 ? -10.345 5.854 15.167 1.00 88.69 226 TYR A C 1
ATOM 1802 O O . TYR A 1 226 ? -10.092 5.004 16.015 1.00 88.69 226 TYR A O 1
ATOM 1810 N N . MET A 1 227 ? -9.409 6.689 14.704 1.00 88.62 227 MET A N 1
ATOM 1811 C CA . MET A 1 227 ? -7.991 6.534 15.064 1.00 88.62 227 MET A CA 1
ATOM 1812 C C . MET A 1 227 ? -7.750 6.626 16.582 1.00 88.62 227 MET A C 1
ATOM 1814 O O . MET A 1 227 ? -7.019 5.794 17.120 1.00 88.62 227 MET A O 1
ATOM 1818 N N . PRO A 1 228 ? -8.390 7.547 17.328 1.00 90.81 228 PRO A N 1
ATOM 1819 C CA . PRO A 1 228 ? -8.296 7.571 18.788 1.00 90.81 228 PRO A CA 1
ATOM 1820 C C . PRO A 1 228 ? -8.881 6.331 19.472 1.00 90.81 228 PRO A C 1
ATOM 1822 O O . PRO A 1 228 ? -8.300 5.855 20.446 1.00 90.81 228 PRO A O 1
ATOM 1825 N N . LEU A 1 229 ? -9.998 5.790 18.973 1.00 93.00 229 LEU A N 1
ATOM 1826 C CA . LEU A 1 229 ? -10.568 4.543 19.493 1.00 93.00 229 LEU A CA 1
ATOM 1827 C C . LEU A 1 229 ? -9.658 3.351 19.187 1.00 93.00 229 LEU A C 1
ATOM 1829 O O . LEU A 1 229 ? -9.396 2.545 20.074 1.00 93.00 229 LEU A O 1
ATOM 1833 N N . ARG A 1 230 ? -9.089 3.283 17.980 1.00 91.19 230 ARG A N 1
ATOM 1834 C CA . ARG A 1 230 ? -8.092 2.273 17.614 1.00 91.19 230 ARG A CA 1
ATOM 1835 C C . ARG A 1 230 ? -6.879 2.347 18.540 1.00 91.19 230 ARG A C 1
ATOM 1837 O O . ARG A 1 230 ? -6.518 1.336 19.124 1.00 91.19 230 ARG A O 1
ATOM 1844 N N . LYS A 1 231 ? -6.322 3.538 18.787 1.00 89.31 231 LYS A N 1
ATOM 1845 C CA . LYS A 1 231 ? -5.230 3.730 19.761 1.00 89.31 231 LYS A CA 1
ATOM 1846 C C . LYS A 1 231 ? -5.599 3.236 21.161 1.00 89.31 231 LYS A C 1
ATOM 1848 O O . LYS A 1 231 ? -4.770 2.607 21.814 1.00 89.31 231 LYS A O 1
ATOM 1853 N N . TYR A 1 232 ? -6.828 3.489 21.615 1.00 93.94 232 TYR A N 1
ATOM 1854 C CA . TYR A 1 232 ? -7.328 2.970 22.891 1.00 93.94 232 TYR A CA 1
ATOM 1855 C C . TYR A 1 232 ? -7.317 1.429 22.929 1.00 93.94 232 TYR A C 1
ATOM 1857 O O . TYR A 1 232 ? -6.801 0.870 23.895 1.00 93.94 232 TYR A O 1
ATOM 1865 N N . PHE A 1 233 ? -7.784 0.741 21.877 1.00 93.19 233 PHE A N 1
ATOM 1866 C CA . PHE A 1 233 ? -7.702 -0.729 21.778 1.00 93.19 233 PHE A CA 1
ATOM 1867 C C . PHE A 1 233 ? -6.254 -1.229 21.665 1.00 93.19 233 PHE A C 1
ATOM 1869 O O . PHE A 1 233 ? -5.931 -2.288 22.191 1.00 93.19 233 PHE A O 1
ATOM 1876 N N . LEU A 1 234 ? -5.356 -0.444 21.067 1.00 88.00 234 LEU A N 1
ATOM 1877 C CA . LEU A 1 234 ? -3.929 -0.763 20.936 1.00 88.00 234 LEU A CA 1
ATOM 1878 C C . LEU A 1 234 ? -3.098 -0.498 22.207 1.00 88.00 234 LEU A C 1
ATOM 1880 O O . LEU A 1 234 ? -1.874 -0.612 22.172 1.00 88.00 234 LEU A O 1
ATOM 1884 N N . GLY A 1 235 ? -3.733 -0.168 23.335 1.00 90.19 235 GLY A N 1
ATOM 1885 C CA . GLY A 1 235 ? -3.047 0.018 24.619 1.00 90.19 235 GLY A CA 1
ATOM 1886 C C . GLY A 1 235 ? -2.912 1.465 25.079 1.00 90.19 235 GLY A C 1
ATOM 1887 O O . GLY A 1 235 ? -2.350 1.708 26.142 1.00 90.19 235 GLY A O 1
ATOM 1888 N N . SER A 1 236 ? -3.473 2.444 24.366 1.00 92.62 236 SER A N 1
ATOM 1889 C CA . SER A 1 236 ? -3.597 3.824 24.873 1.00 92.62 236 SER A CA 1
ATOM 1890 C C . SER A 1 236 ? -4.781 3.960 25.844 1.00 92.62 236 SER A C 1
ATOM 1892 O O . SER A 1 236 ? -5.672 4.796 25.672 1.00 92.62 236 SER A O 1
ATOM 1894 N N . ASN A 1 237 ? -4.812 3.098 26.856 1.00 93.81 237 ASN A N 1
ATOM 1895 C CA . ASN A 1 237 ? -5.813 3.050 27.916 1.00 93.81 237 ASN A CA 1
ATOM 1896 C C . ASN A 1 237 ? -5.141 2.973 29.294 1.00 93.81 237 ASN A C 1
ATOM 1898 O O . ASN A 1 237 ? -3.934 2.757 29.392 1.00 93.81 237 ASN A O 1
ATOM 1902 N N . SER A 1 238 ? -5.909 3.189 30.358 1.00 94.81 238 SER A N 1
ATOM 1903 C CA . SER A 1 238 ? -5.426 3.295 31.742 1.00 94.81 238 SER A CA 1
ATOM 1904 C C . SER A 1 238 ? -4.585 2.109 32.207 1.00 94.81 238 SER A C 1
ATOM 1906 O O . SER A 1 238 ? -3.749 2.267 33.090 1.00 94.81 238 SER A O 1
ATOM 1908 N N . GLU A 1 239 ? -4.787 0.940 31.606 1.00 93.00 239 GLU A N 1
ATOM 1909 C CA . GLU A 1 239 ? -4.116 -0.303 31.981 1.00 93.00 239 GLU A CA 1
ATOM 1910 C C . GLU A 1 239 ? -3.009 -0.706 30.998 1.00 93.00 239 GLU A C 1
ATOM 1912 O O . GLU A 1 239 ? -2.364 -1.733 31.180 1.00 93.00 239 GLU A O 1
ATOM 1917 N N . ARG A 1 240 ? -2.766 0.096 29.950 1.00 90.81 240 ARG A N 1
ATOM 1918 C CA . ARG A 1 240 ? -1.833 -0.219 28.853 1.00 90.81 240 ARG A CA 1
ATOM 1919 C C . ARG A 1 240 ? -2.117 -1.570 28.182 1.00 90.81 240 ARG A C 1
ATOM 1921 O O . ARG A 1 240 ? -1.218 -2.198 27.628 1.00 90.81 240 ARG A O 1
ATOM 1928 N N . LEU A 1 241 ? -3.372 -2.017 28.222 1.00 90.62 241 LEU A N 1
ATOM 1929 C CA . LEU A 1 241 ? -3.778 -3.325 27.716 1.00 90.62 241 LEU A CA 1
ATOM 1930 C C . LEU A 1 241 ? -4.119 -3.268 26.232 1.00 90.62 241 LEU A C 1
ATOM 1932 O O . LEU A 1 241 ? -4.915 -2.435 25.807 1.00 90.62 241 LEU A O 1
ATOM 1936 N N . ARG A 1 242 ? -3.606 -4.218 25.449 1.00 89.06 242 ARG A N 1
ATOM 1937 C CA . ARG A 1 242 ? -4.120 -4.454 24.096 1.00 89.06 242 ARG A CA 1
ATOM 1938 C C . ARG A 1 242 ? -5.445 -5.217 24.180 1.00 89.06 242 ARG A C 1
ATOM 1940 O O . ARG A 1 242 ? -5.500 -6.347 24.666 1.00 89.06 242 ARG A O 1
ATOM 1947 N N . ILE A 1 243 ? -6.515 -4.577 23.724 1.00 90.94 243 ILE A N 1
ATOM 1948 C CA . ILE A 1 243 ? -7.871 -5.125 23.675 1.00 90.94 243 ILE A CA 1
ATOM 1949 C C . ILE A 1 243 ? -8.104 -5.668 22.254 1.00 90.94 243 ILE A C 1
ATOM 1951 O O . ILE A 1 243 ? -7.904 -4.920 21.296 1.00 90.94 243 ILE A O 1
ATOM 1955 N N . PRO A 1 244 ? -8.532 -6.934 22.081 1.00 84.94 244 PRO A N 1
ATOM 1956 C CA . PRO A 1 244 ? -8.861 -7.487 20.774 1.00 84.94 244 PRO A CA 1
ATOM 1957 C C . PRO A 1 244 ? -9.942 -6.668 20.074 1.00 84.94 244 PRO A C 1
ATOM 1959 O O . PRO A 1 244 ? -10.920 -6.250 20.698 1.00 84.94 244 PRO A O 1
ATOM 1962 N N . ALA A 1 245 ? -9.770 -6.459 18.771 1.00 83.81 245 ALA A N 1
ATOM 1963 C CA . ALA A 1 245 ? -10.754 -5.759 17.964 1.00 83.81 245 ALA A CA 1
ATOM 1964 C C . ALA A 1 245 ? -12.056 -6.565 17.859 1.00 83.81 245 ALA A C 1
ATOM 1966 O O . ALA A 1 245 ? -12.047 -7.783 17.652 1.00 83.81 245 ALA A O 1
ATOM 1967 N N . THR A 1 246 ? -13.174 -5.856 17.951 1.00 86.19 246 THR A N 1
ATOM 1968 C CA . THR A 1 246 ? -14.531 -6.389 17.821 1.00 86.19 246 THR A CA 1
ATOM 1969 C C . THR A 1 246 ? -15.196 -5.829 16.571 1.00 86.19 246 THR A C 1
ATOM 1971 O O . THR A 1 246 ? -14.777 -4.803 16.025 1.00 86.19 246 THR A O 1
ATOM 1974 N N . VAL A 1 247 ? -16.245 -6.499 16.105 1.00 83.81 247 VAL A N 1
ATOM 1975 C CA . VAL A 1 247 ? -17.062 -6.041 14.974 1.00 83.81 247 VAL A CA 1
ATOM 1976 C C . VAL A 1 247 ? -18.552 -6.151 15.324 1.00 83.81 247 VAL A C 1
ATOM 1978 O O . VAL A 1 247 ? -18.914 -6.936 16.189 1.00 83.81 247 VAL A O 1
ATOM 1981 N N . PRO A 1 248 ? -19.453 -5.383 14.690 1.00 82.19 248 PRO A N 1
ATOM 1982 C CA . PRO A 1 248 ? -19.179 -4.279 13.779 1.00 82.19 248 PRO A CA 1
ATOM 1983 C C . PRO A 1 248 ? -18.700 -3.022 14.517 1.00 82.19 248 PRO A C 1
ATOM 1985 O O . PRO A 1 248 ? -18.985 -2.811 15.695 1.00 82.19 248 PRO A O 1
ATOM 1988 N N . ILE A 1 249 ? -18.037 -2.139 13.776 1.00 87.62 249 ILE A N 1
ATOM 1989 C CA . ILE A 1 249 ? -17.822 -0.759 14.209 1.00 87.62 249 ILE A CA 1
ATOM 1990 C C . ILE A 1 249 ? -19.113 0.009 13.954 1.00 87.62 249 ILE A C 1
ATOM 1992 O O . ILE A 1 249 ? -19.579 0.099 12.816 1.00 87.62 249 ILE A O 1
ATOM 1996 N N . LEU A 1 250 ? -19.708 0.544 15.015 1.00 86.81 250 LEU A N 1
ATOM 1997 C CA . LEU A 1 250 ? -20.965 1.270 14.916 1.00 86.81 250 LEU A CA 1
ATOM 1998 C C . LEU A 1 250 ? -20.690 2.733 14.582 1.00 86.81 250 LEU A C 1
ATOM 2000 O O . LEU A 1 250 ? -20.001 3.424 15.331 1.00 86.81 250 LEU A O 1
ATOM 2004 N N . GLN A 1 251 ? -21.276 3.207 13.483 1.00 85.81 251 GLN A N 1
ATOM 2005 C CA . GLN A 1 251 ? -21.285 4.615 13.108 1.00 85.81 251 GLN A CA 1
ATOM 2006 C C . GLN A 1 251 ? -22.705 5.164 13.260 1.00 85.81 251 GLN A C 1
ATOM 2008 O O . GLN A 1 251 ? -23.594 4.859 12.466 1.00 85.81 251 GLN A O 1
ATOM 2013 N N . LEU A 1 252 ? -22.929 5.963 14.297 1.00 84.88 252 LEU A N 1
ATOM 2014 C CA . LEU A 1 252 ? -24.237 6.520 14.625 1.00 84.88 252 LEU A CA 1
ATOM 2015 C C . LEU A 1 252 ? -24.294 7.994 14.230 1.00 84.88 252 LEU A C 1
ATOM 2017 O O . LEU A 1 252 ? -23.418 8.766 14.610 1.00 84.88 252 LEU A O 1
ATOM 2021 N N . GLY A 1 253 ? -25.336 8.405 13.508 1.00 83.25 253 GLY A N 1
ATOM 2022 C CA . GLY A 1 253 ? -25.634 9.823 1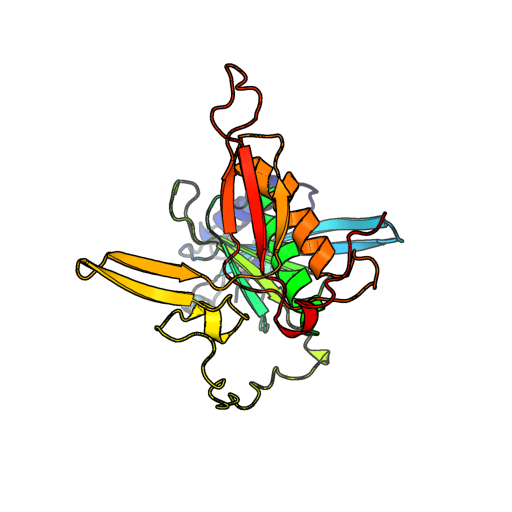3.302 1.00 83.25 253 GLY A CA 1
ATOM 2023 C C . GLY A 1 253 ? -26.197 10.434 14.586 1.00 83.25 253 GLY A C 1
ATOM 2024 O O . GLY A 1 253 ? -27.214 9.970 15.098 1.00 83.25 253 GLY A O 1
ATOM 2025 N N . VAL A 1 254 ? -25.551 11.473 15.111 1.00 81.75 254 VAL A N 1
ATOM 2026 C CA . VAL A 1 254 ? -25.957 12.170 16.337 1.00 81.75 254 VAL A CA 1
ATOM 2027 C C . VAL A 1 254 ? -26.389 13.585 15.982 1.00 81.75 254 VAL A C 1
ATOM 2029 O O . VAL A 1 254 ? -25.635 14.341 15.376 1.00 81.75 254 VAL A O 1
ATOM 2032 N N . ARG A 1 255 ? -27.609 13.973 16.365 1.00 78.94 255 ARG A N 1
ATOM 2033 C CA . ARG A 1 255 ? -28.047 15.366 16.216 1.00 78.94 255 ARG A CA 1
ATOM 2034 C C . ARG A 1 255 ? -27.412 16.218 17.322 1.00 78.94 255 ARG A C 1
ATOM 2036 O O . ARG A 1 255 ? -27.597 15.880 18.492 1.00 78.94 255 ARG A O 1
ATOM 2043 N N . PRO A 1 256 ? -26.667 17.286 16.991 1.00 68.69 256 PRO A N 1
ATOM 2044 C CA . PRO A 1 256 ? -26.092 18.167 18.001 1.00 68.69 256 PRO A CA 1
ATOM 2045 C C . PRO A 1 256 ? -27.192 18.927 18.760 1.00 68.69 256 PRO A C 1
ATOM 2047 O O . PRO A 1 256 ? -28.213 19.295 18.184 1.00 68.69 256 PRO A O 1
ATOM 2050 N N . GLU A 1 257 ? -26.968 19.191 20.051 1.00 66.19 257 GLU A N 1
ATOM 2051 C CA . GLU A 1 257 ? -27.920 19.906 20.925 1.00 66.19 257 GLU A CA 1
ATOM 2052 C C . GLU A 1 257 ? -28.213 21.335 20.447 1.00 66.19 257 GLU A C 1
ATOM 2054 O O . GLU A 1 257 ? -29.302 21.864 20.662 1.00 66.19 257 GLU A O 1
ATOM 2059 N N . ARG A 1 258 ? -27.248 21.957 19.761 1.00 60.44 258 ARG A N 1
ATOM 2060 C CA . ARG A 1 258 ? -27.432 23.207 19.025 1.00 60.44 258 ARG A CA 1
ATOM 2061 C C . ARG A 1 258 ? -27.249 22.913 17.546 1.00 60.44 258 ARG A C 1
ATOM 2063 O O . ARG A 1 258 ? -26.137 22.637 17.100 1.00 60.44 258 ARG A O 1
ATOM 2070 N N . VAL A 1 259 ? -28.344 22.969 16.797 1.00 54.09 259 VAL A N 1
ATOM 2071 C CA . VAL A 1 259 ? -28.326 22.842 15.338 1.00 54.09 259 VAL A CA 1
ATOM 2072 C C . VAL A 1 259 ? -27.661 24.099 14.778 1.00 54.09 259 VAL A C 1
ATOM 2074 O O . VAL A 1 259 ? -28.265 25.171 14.768 1.00 54.09 259 VAL A O 1
ATOM 2077 N N . SER A 1 260 ? -26.395 24.009 14.362 1.00 57.00 260 SER A N 1
ATOM 2078 C CA . SER A 1 260 ? -25.806 25.063 13.535 1.00 57.00 260 SER A CA 1
ATOM 2079 C C . SER A 1 260 ? -26.446 24.994 12.148 1.00 57.00 260 SER A C 1
ATOM 2081 O O . SER A 1 260 ? -26.749 23.909 11.653 1.00 57.00 260 SER A O 1
ATOM 2083 N N . ALA A 1 261 ? -26.609 26.137 11.476 1.00 60.53 261 ALA A N 1
ATOM 2084 C CA . ALA A 1 261 ? -27.159 26.187 10.114 1.00 60.53 261 ALA A CA 1
ATOM 2085 C C . ALA A 1 261 ? -26.358 25.352 9.084 1.00 60.53 261 ALA A C 1
ATOM 2087 O O . ALA A 1 261 ? -26.818 25.141 7.967 1.00 60.53 261 ALA A O 1
ATOM 2088 N N . SER A 1 262 ? -25.163 24.881 9.454 1.00 67.81 262 SER A N 1
ATOM 2089 C CA . SER A 1 262 ? -24.226 24.139 8.611 1.00 67.81 262 SER A CA 1
ATOM 2090 C C . SER A 1 262 ? -24.196 22.622 8.842 1.00 67.81 262 SER A C 1
ATOM 2092 O O . SER A 1 262 ? -23.519 21.932 8.084 1.00 67.81 262 SER A O 1
ATOM 2094 N N . CYS A 1 263 ? -24.865 22.079 9.870 1.00 67.88 263 CYS A N 1
ATOM 2095 C CA . CYS A 1 263 ? -24.663 20.686 10.286 1.00 67.88 263 CYS A CA 1
ATOM 2096 C C . CYS A 1 263 ? -25.943 20.034 10.842 1.00 67.88 263 CYS A C 1
ATOM 2098 O O . CYS A 1 263 ? -26.362 20.315 11.964 1.00 67.88 263 CYS A O 1
ATOM 2100 N N . ASN A 1 264 ? -26.544 19.118 10.071 1.00 71.56 264 ASN A N 1
ATOM 2101 C CA . ASN A 1 264 ? -27.752 18.387 10.488 1.00 71.56 264 ASN A CA 1
ATOM 2102 C C . ASN A 1 264 ? -27.463 17.246 11.479 1.00 71.56 264 ASN A C 1
ATOM 2104 O O . ASN A 1 264 ? -28.308 16.927 12.317 1.00 71.56 264 ASN A O 1
ATOM 2108 N N . PHE A 1 265 ? -26.299 16.605 11.374 1.00 77.88 265 PHE A N 1
ATOM 2109 C CA . PHE A 1 265 ? -25.850 15.551 12.280 1.00 77.88 265 PHE A CA 1
ATOM 2110 C C . PHE A 1 265 ? -24.320 15.476 12.288 1.00 77.88 265 PHE A C 1
ATOM 2112 O O . PHE A 1 265 ? -23.671 15.667 11.260 1.00 77.88 265 PHE A O 1
ATOM 2119 N N . THR A 1 266 ? -23.758 15.187 13.456 1.00 84.62 266 THR A N 1
ATOM 2120 C CA . THR A 1 266 ? -22.389 14.692 13.609 1.00 84.62 266 THR A CA 1
ATOM 2121 C C . THR A 1 266 ? -22.424 13.171 13.716 1.00 84.62 266 THR A C 1
ATOM 2123 O O . THR A 1 266 ? -23.478 12.547 13.557 1.00 84.62 266 THR A O 1
ATOM 2126 N N . TYR A 1 267 ? -21.281 12.549 13.973 1.00 86.56 267 TYR A N 1
ATOM 2127 C CA . TYR A 1 267 ? -21.177 11.105 14.043 1.00 86.56 267 TYR A CA 1
ATOM 2128 C C . TYR A 1 267 ? -20.606 10.660 15.381 1.00 86.56 267 TYR A C 1
ATOM 2130 O O . TYR A 1 267 ? -19.756 11.317 15.970 1.00 86.56 267 TYR A O 1
ATOM 2138 N N . GLN A 1 268 ? -21.050 9.509 15.860 1.00 90.12 268 GLN A N 1
ATOM 2139 C CA . GLN A 1 268 ? -20.417 8.785 16.946 1.00 90.12 268 GLN A CA 1
ATOM 2140 C C . GLN A 1 268 ? -19.909 7.460 16.405 1.00 90.12 268 GLN A C 1
ATOM 2142 O O . GLN A 1 268 ? -20.674 6.694 15.825 1.00 90.12 268 GLN A O 1
ATOM 2147 N N . THR A 1 269 ? -18.629 7.205 16.620 1.00 91.88 269 THR A N 1
ATOM 2148 C CA . THR A 1 269 ? -18.011 5.908 16.360 1.00 91.88 269 THR A CA 1
ATOM 2149 C C . THR A 1 269 ? -17.973 5.142 17.670 1.00 91.88 269 THR A C 1
ATOM 2151 O O . THR A 1 269 ? -17.563 5.704 18.688 1.00 91.88 269 THR A O 1
ATOM 2154 N N . SER A 1 270 ? -18.411 3.887 17.660 1.00 92.38 270 SER A N 1
ATOM 2155 C CA . SER A 1 270 ? -18.479 3.037 18.848 1.00 92.38 270 SER A CA 1
ATOM 2156 C C . SER A 1 270 ? -17.930 1.646 18.542 1.00 92.38 270 SER A C 1
ATOM 2158 O O . SER A 1 270 ? -18.380 0.987 17.605 1.00 92.38 270 SER A O 1
ATOM 2160 N N . PHE A 1 271 ? -16.949 1.204 19.329 1.00 92.69 271 PHE A N 1
ATOM 2161 C CA . PHE A 1 271 ? -16.361 -0.135 19.256 1.00 92.69 271 PHE A CA 1
ATOM 2162 C C . PHE A 1 271 ? -16.882 -0.951 20.436 1.00 92.69 271 PHE A C 1
ATOM 2164 O O . PHE A 1 271 ? -16.849 -0.475 21.576 1.00 92.69 271 PHE A O 1
ATOM 2171 N N . TYR A 1 272 ? -17.375 -2.159 20.176 1.00 92.12 272 TYR A N 1
ATOM 2172 C CA . TYR A 1 272 ? -17.831 -3.051 21.238 1.00 92.12 272 TYR A CA 1
ATOM 2173 C C . TYR A 1 272 ? -16.639 -3.471 22.105 1.00 92.12 272 TYR A C 1
ATOM 2175 O O . TYR A 1 272 ? -15.574 -3.809 21.591 1.00 92.12 272 TYR A O 1
ATOM 2183 N N . ILE A 1 273 ? -16.777 -3.416 23.425 1.00 92.56 273 ILE A N 1
ATOM 2184 C CA . ILE A 1 273 ? -15.745 -3.948 24.315 1.00 92.56 273 ILE A CA 1
ATOM 2185 C C . ILE A 1 273 ? -15.922 -5.476 24.389 1.00 92.56 273 ILE A C 1
ATOM 2187 O O . ILE A 1 273 ? -17.039 -5.918 24.641 1.00 92.56 273 ILE A O 1
ATOM 2191 N N . PRO A 1 274 ? -14.875 -6.297 24.192 1.00 90.69 274 PRO A N 1
ATOM 2192 C CA . PRO A 1 274 ? -14.980 -7.751 24.336 1.00 90.69 274 PRO A CA 1
ATOM 2193 C C . PRO A 1 274 ? -15.581 -8.170 25.684 1.00 90.69 274 PRO A C 1
ATOM 2195 O O . PRO A 1 274 ? -15.340 -7.511 26.700 1.00 90.69 274 PRO A O 1
ATOM 2198 N N . GLU A 1 275 ? -16.298 -9.290 25.722 1.00 88.19 275 GLU A N 1
ATOM 2199 C CA . GLU A 1 275 ? -17.050 -9.799 26.875 1.00 88.19 275 GLU A CA 1
ATOM 2200 C C . GLU A 1 275 ? -16.189 -9.850 28.142 1.00 88.19 275 GLU A C 1
ATOM 2202 O O . GLU A 1 275 ? -16.604 -9.406 29.216 1.00 88.19 275 GLU A O 1
ATOM 2207 N N . ARG A 1 276 ? -14.928 -10.274 27.996 1.00 90.00 276 ARG A N 1
ATOM 2208 C CA . ARG A 1 276 ? -13.954 -10.358 29.095 1.00 90.00 276 ARG A CA 1
ATOM 2209 C C . ARG A 1 276 ? -13.662 -9.021 29.791 1.00 90.00 276 ARG A C 1
ATOM 2211 O O . ARG A 1 276 ? -13.203 -9.024 30.928 1.00 90.00 276 ARG A O 1
ATOM 2218 N N . TYR A 1 277 ? -13.937 -7.893 29.137 1.00 92.25 277 TYR A N 1
ATOM 2219 C CA . TYR A 1 277 ? -13.718 -6.538 29.653 1.00 92.25 277 TYR A CA 1
ATOM 2220 C C . TYR A 1 277 ? -15.022 -5.777 29.942 1.00 92.25 277 TYR A C 1
ATOM 2222 O O . TYR A 1 277 ? -14.975 -4.633 30.383 1.00 92.25 277 TYR A O 1
ATOM 2230 N N . GLN A 1 278 ? -16.193 -6.389 29.740 1.00 91.81 278 GLN A N 1
ATOM 2231 C CA . GLN A 1 278 ? -17.494 -5.729 29.923 1.00 91.81 278 GLN A CA 1
ATOM 2232 C C . GLN A 1 278 ? -17.733 -5.230 31.359 1.00 91.81 278 GLN A C 1
ATOM 2234 O O . GLN A 1 278 ? -18.360 -4.193 31.559 1.00 91.81 278 GLN A O 1
ATOM 2239 N N . LYS A 1 279 ? -17.219 -5.943 32.371 1.00 92.12 279 LYS A N 1
ATOM 2240 C CA . LYS A 1 279 ? -17.405 -5.583 33.792 1.00 92.12 279 LYS A CA 1
ATOM 2241 C C . LYS A 1 279 ? -16.518 -4.425 34.253 1.00 92.12 279 LYS A C 1
ATOM 2243 O O . LYS A 1 279 ? -16.922 -3.667 35.128 1.00 92.12 279 LYS A O 1
ATOM 2248 N N . ALA A 1 280 ? -15.311 -4.329 33.704 1.00 92.75 280 ALA A N 1
ATOM 2249 C CA . ALA A 1 280 ? -14.294 -3.360 34.096 1.00 92.75 280 ALA A CA 1
ATOM 2250 C C . ALA A 1 280 ? -13.475 -2.964 32.854 1.00 92.75 280 ALA A C 1
ATOM 2252 O O . ALA A 1 280 ? -12.361 -3.451 32.667 1.00 92.75 280 ALA A O 1
ATOM 2253 N N . PRO A 1 281 ? -14.047 -2.149 31.951 1.00 92.50 281 PRO A N 1
ATOM 2254 C CA . PRO A 1 281 ? -13.340 -1.693 30.762 1.00 92.50 281 PRO A CA 1
ATOM 2255 C C . PRO A 1 281 ? -12.203 -0.740 31.170 1.00 92.50 281 PRO A C 1
ATOM 2257 O O . PRO A 1 281 ? -12.452 0.176 31.962 1.00 92.50 281 PRO A O 1
ATOM 2260 N N . PRO A 1 282 ? -10.987 -0.867 30.603 1.00 93.19 282 PRO A N 1
ATOM 2261 C CA . PRO A 1 282 ? -9.933 0.121 30.814 1.00 93.19 282 PRO A CA 1
ATOM 2262 C C . PRO A 1 282 ? -10.439 1.523 30.461 1.00 93.19 282 PRO A C 1
ATOM 2264 O O . PRO A 1 282 ? -11.137 1.702 29.462 1.00 93.19 282 PRO A O 1
ATOM 2267 N N . THR A 1 283 ? -10.114 2.547 31.240 1.00 92.31 283 THR A N 1
ATOM 2268 C CA . THR A 1 283 ? -10.527 3.917 30.916 1.00 92.31 283 THR A CA 1
ATOM 2269 C C . THR A 1 283 ? -9.555 4.550 29.923 1.00 92.31 283 THR A C 1
ATOM 2271 O O . THR A 1 283 ? -8.470 4.036 29.651 1.00 92.31 283 THR A O 1
ATOM 2274 N N . ARG A 1 284 ? -9.921 5.695 29.344 1.00 87.50 284 ARG A N 1
ATOM 2275 C CA . ARG A 1 284 ? -8.977 6.496 28.551 1.00 87.50 284 ARG A CA 1
ATOM 2276 C C . ARG A 1 284 ? -7.802 6.935 29.443 1.00 87.50 284 ARG A C 1
ATOM 2278 O O . ARG A 1 284 ? -8.020 7.250 30.611 1.00 87.50 284 ARG A O 1
ATOM 2285 N N . MET A 1 285 ? -6.587 6.995 28.891 1.00 80.81 285 MET A N 1
ATOM 2286 C CA . MET A 1 285 ? -5.479 7.702 29.547 1.00 80.81 285 MET A CA 1
ATOM 2287 C C . MET A 1 285 ? -5.831 9.189 29.716 1.00 80.81 285 MET A C 1
ATOM 2289 O O . MET A 1 285 ? -6.294 9.823 28.760 1.00 80.81 285 MET A O 1
ATOM 2293 N N . THR A 1 286 ? -5.656 9.705 30.934 1.00 63.41 286 THR A N 1
ATOM 2294 C CA . THR A 1 286 ? -5.801 11.129 31.280 1.00 63.41 286 THR A CA 1
ATOM 2295 C C . THR A 1 286 ? -4.721 11.970 30.630 1.00 63.41 286 THR A C 1
ATOM 2297 O O . THR A 1 286 ? -3.549 11.538 30.714 1.00 63.41 286 THR A O 1
#

pLDDT: mean 82.42, std 15.01, range [33.31, 98.06]

Radius of gyration: 24.37 Å; chains: 1; bounding box: 63×53×66 Å

Organism: Stichopus japonicus (NCBI:txid307972)

InterPro domains:
  IPR006917 SOUL heme-binding protein [PF04832] (1-150)
  IPR006917 SOUL heme-binding protein [PF04832] (184-283)
  IPR006917 SOUL heme-binding protein [PTHR11220] (1-150)
  IPR011256 Regulatory factor, effector binding domain superfamily [G3DSA:3.20.80.10] (1-158)
  IPR011256 Regulatory factor, effector binding domain superfamily [G3DSA:3.20.80.10] (183-285)
  IPR011256 Regulatory factor, effector binding domain superfamily [SSF55136] (1-152)
  IPR011256 Regulatory factor, effector binding domain superfamily [SSF55136] (172-283)

Secondary structure (DSSP, 8-state):
-EEEEEEE-S-HHHHHHHHHHHHHHHHTT-BTT-------SPEEEEEEEEE-GGG-EEEEEEEEEEEPPGGGTTTPPPBSSTTEEEE-----EEEEEE-S---HHHHHHHHHHHHHHHHHTT--B-TTEEEEEE-S-TT--SS--EEEEEEB-GGG-S----------PPPSSSS--GGGGTSB---EEEEEEEETTEEEEEEPP--EEEEE-S---HHHHIIIIIHHHHHHHTT-BTT-PPPPPBSPPEEEEE--SS--TT-S-EEEEEEEPPGGGSSSPPPBP-